Protein AF-A0A935WFR2-F1 (afdb_monomer)

Foldseek 3Di:
DPDDPVVVVVVVVVVCCVPVVVVVVVVVVVVVVVVVVVCLVLDPDDDQCVVVVVPFPAPQWDDDQLFTFGHDPQWGWDPPDVQTKIFGPDAPDSPHGQKIKTKHFADPVNVVVVVVQCVCVVVDPPQWDWDDQAPWIKTKGQDPFDDDPSDSHTFRMKIDTVVSRMIMGIRHPPVVVVVVVVSVSVRVNCSVVDDDDDD

pLDDT: mean 75.41, std 15.77, range [39.66, 95.0]

Sequence (199 aa):
MPPSPPDVRRMLRDVGLVLGVPLLALAGLVTWGWQRFEGYDAEPARQPLAEVAARRDQVRDAYWYQLRILAPEGWVLAPNTTPFLVIEERPVSSSSWAARMAFLPLDSAAIARFDAAGAGCGLAEGRCWTERVGSHTVLCRRNSGQPDPDLDWTPHLECQVRDLTARIAINAPQGPTLELLDIFRAAVARTDSAPPTAP

Solvent-accessible surface area (backbone atoms only — not comparable to full-atom values): 11545 Å² total; per-residue (Å²): 132,83,82,59,75,71,56,58,55,51,51,53,49,50,52,45,50,68,53,46,50,58,51,52,49,50,51,49,50,50,50,54,51,47,58,61,62,74,47,80,72,68,76,78,90,79,74,70,54,66,65,61,72,70,71,60,97,60,46,33,67,49,74,56,92,83,33,55,40,58,45,57,90,67,35,29,50,45,83,95,44,90,54,30,38,40,34,51,63,70,58,78,47,94,87,43,64,70,38,40,34,34,44,39,80,48,47,74,67,54,49,51,53,52,53,60,66,45,72,56,35,88,78,44,90,84,32,46,53,74,49,76,41,76,93,44,60,37,44,35,34,53,39,94,65,60,74,41,94,87,46,85,56,56,31,44,31,37,36,36,29,73,92,75,38,34,26,39,37,30,35,47,55,78,71,60,40,53,56,55,50,47,42,50,47,55,12,54,37,46,55,77,60,60,77,80,79,80,132

Secondary structure (DSSP, 8-state):
-PPPHHHHHHHHHHHHHHHHHHHHHHHHHHHHHHHHHS--------S-THHHHTS-S---EEEETTEEEE--TTEEEETT-SSEEEEESS-SSSS--SSEEEEEE--HHHHHHHHHHHTTGGGSTTSEEEEEETTEEEEEEE-SSPPPTT-SS--SEEEEETTTTEEEEEE--HHHHHHHHHHHHHHHHHHTT-PPPP-

Structure (mmCIF, N/CA/C/O backbone):
data_AF-A0A935WFR2-F1
#
_entry.id   AF-A0A935WFR2-F1
#
loop_
_atom_site.group_PDB
_atom_site.id
_atom_site.type_symbol
_atom_site.label_atom_id
_atom_site.label_alt_id
_atom_site.label_comp_id
_atom_site.label_asym_id
_atom_site.label_entity_id
_atom_site.label_seq_id
_atom_site.pdbx_PDB_ins_code
_atom_site.Cartn_x
_atom_site.Cartn_y
_atom_site.Cartn_z
_atom_site.occupancy
_atom_site.B_iso_or_equiv
_atom_site.auth_seq_id
_atom_site.auth_comp_id
_atom_site.auth_asym_id
_atom_site.auth_atom_id
_atom_site.pdbx_PDB_model_num
ATOM 1 N N . MET A 1 1 ? 70.486 28.620 -9.289 1.00 49.56 1 MET A N 1
ATOM 2 C CA . MET A 1 1 ? 70.435 27.997 -10.629 1.00 49.56 1 MET A CA 1
ATOM 3 C C . MET A 1 1 ? 68.981 27.668 -10.924 1.00 49.56 1 MET A C 1
ATOM 5 O O . MET A 1 1 ? 68.394 26.967 -10.108 1.00 49.56 1 MET A O 1
ATOM 9 N N . PRO A 1 2 ? 68.366 28.223 -11.981 1.00 53.97 2 PRO A N 1
ATOM 10 C CA . PRO A 1 2 ? 67.004 27.846 -12.351 1.00 53.97 2 PRO A CA 1
ATOM 11 C C . PRO A 1 2 ? 66.987 26.378 -12.822 1.00 53.97 2 PRO A C 1
ATOM 13 O O . PRO A 1 2 ? 67.938 25.965 -13.491 1.00 53.97 2 PRO A O 1
ATOM 16 N N . PRO A 1 3 ? 65.967 25.578 -12.457 1.00 53.62 3 PRO A N 1
ATOM 17 C CA . PRO A 1 3 ? 65.883 24.183 -12.876 1.00 53.62 3 PRO A CA 1
ATOM 18 C C . PRO A 1 3 ? 65.784 24.100 -14.402 1.00 53.62 3 PRO A C 1
ATOM 20 O O . PRO A 1 3 ? 65.108 24.904 -15.047 1.00 53.62 3 PRO A O 1
ATOM 23 N N . SER A 1 4 ? 66.501 23.144 -14.984 1.00 55.25 4 SER A N 1
ATOM 24 C CA . SER A 1 4 ? 66.565 22.947 -16.425 1.00 55.25 4 SER A CA 1
ATOM 25 C C . SER A 1 4 ? 65.198 22.482 -16.973 1.00 55.25 4 SER A C 1
ATOM 27 O O . SER A 1 4 ? 64.448 21.763 -16.308 1.00 55.25 4 SER A O 1
ATOM 29 N N . PRO A 1 5 ? 64.841 22.869 -18.213 1.00 57.97 5 PRO A N 1
ATOM 30 C CA . PRO A 1 5 ? 63.521 22.626 -18.805 1.00 57.97 5 PRO A CA 1
ATOM 31 C C . PRO A 1 5 ? 63.017 21.162 -18.848 1.00 57.97 5 PRO A C 1
ATOM 33 O O . PRO A 1 5 ? 61.794 20.983 -18.816 1.00 57.97 5 PRO A O 1
ATOM 36 N N . PRO A 1 6 ? 63.853 20.099 -18.912 1.00 57.47 6 PRO A N 1
ATOM 37 C CA . PRO A 1 6 ? 63.338 18.727 -18.876 1.00 57.47 6 PRO A CA 1
ATOM 38 C C . PRO A 1 6 ? 62.793 18.298 -17.503 1.00 57.47 6 PRO A C 1
ATOM 40 O O . PRO A 1 6 ? 61.911 17.436 -17.462 1.00 57.47 6 PRO A O 1
ATOM 43 N N . ASP A 1 7 ? 63.242 18.910 -16.402 1.00 61.81 7 ASP A N 1
ATOM 44 C CA . ASP A 1 7 ? 62.817 18.527 -15.047 1.00 61.81 7 ASP A CA 1
ATOM 45 C C . ASP A 1 7 ? 61.421 19.058 -14.706 1.00 61.81 7 ASP A C 1
ATOM 47 O O . ASP A 1 7 ? 60.611 18.350 -14.108 1.00 61.81 7 ASP A O 1
ATOM 51 N N . VAL A 1 8 ? 61.070 20.249 -15.197 1.00 62.50 8 VAL A N 1
ATOM 52 C CA . VAL A 1 8 ? 59.725 20.824 -15.018 1.00 62.50 8 VAL A CA 1
ATOM 53 C C . VAL A 1 8 ? 58.666 20.000 -15.758 1.00 62.50 8 VAL A C 1
ATOM 55 O O . VAL A 1 8 ? 57.570 19.785 -15.244 1.00 62.50 8 VAL A O 1
ATOM 58 N N . ARG A 1 9 ? 58.991 19.468 -16.946 1.00 64.81 9 ARG A N 1
ATOM 59 C CA . ARG A 1 9 ? 58.078 18.587 -17.699 1.00 64.81 9 ARG A CA 1
ATOM 60 C C . ARG A 1 9 ? 57.852 17.243 -17.012 1.00 64.81 9 ARG A C 1
ATOM 62 O O . ARG A 1 9 ? 56.734 16.738 -17.063 1.00 64.81 9 ARG A O 1
ATOM 69 N N . ARG A 1 10 ? 58.881 16.662 -16.388 1.00 68.62 10 ARG A N 1
ATOM 70 C CA . ARG A 1 10 ? 58.730 15.425 -15.602 1.00 68.62 10 ARG A CA 1
ATOM 71 C C . ARG A 1 10 ? 57.908 15.670 -14.345 1.00 68.62 10 ARG A C 1
ATOM 73 O O . ARG A 1 10 ? 56.955 14.943 -14.111 1.00 68.62 10 ARG A O 1
ATOM 80 N N . MET A 1 11 ? 58.179 16.759 -13.629 1.00 66.81 11 MET A N 1
ATOM 81 C CA . MET A 1 11 ? 57.426 17.124 -12.430 1.00 66.81 11 MET A CA 1
ATOM 82 C C . MET A 1 11 ? 55.946 17.410 -12.734 1.00 66.81 11 MET A C 1
ATOM 84 O O . MET A 1 11 ? 55.074 16.925 -12.023 1.00 66.81 11 MET A O 1
ATOM 88 N N . LEU A 1 12 ? 55.634 18.117 -13.827 1.00 67.38 12 LEU A N 1
ATOM 89 C CA . LEU A 1 12 ? 54.247 18.333 -14.267 1.00 67.38 12 LEU A CA 1
ATOM 90 C C . LEU A 1 12 ? 53.557 17.036 -14.708 1.00 67.38 12 LEU A C 1
ATOM 92 O O . LEU A 1 12 ? 52.363 16.868 -14.466 1.00 67.38 12 LEU A O 1
ATOM 96 N N . ARG A 1 13 ? 54.294 16.109 -15.331 1.00 71.00 13 ARG A N 1
ATOM 97 C CA . ARG A 1 13 ? 53.775 14.787 -15.703 1.00 71.00 13 ARG A CA 1
ATOM 98 C C . ARG A 1 13 ? 53.459 13.945 -14.468 1.00 71.00 13 ARG A C 1
ATOM 100 O O . ARG A 1 13 ? 52.399 13.328 -14.426 1.00 71.00 13 ARG A O 1
ATOM 107 N N . ASP A 1 14 ? 54.337 13.955 -13.472 1.00 71.38 14 ASP A N 1
ATOM 108 C CA . ASP A 1 14 ? 54.161 13.176 -12.247 1.00 71.38 14 ASP A CA 1
ATOM 109 C C . ASP A 1 14 ? 53.053 13.768 -11.367 1.00 71.38 14 ASP A C 1
ATOM 111 O O . ASP A 1 14 ? 52.208 13.029 -10.872 1.00 71.38 14 ASP A O 1
ATOM 115 N N . VAL A 1 15 ? 52.953 15.097 -11.264 1.00 69.31 15 VAL A N 1
ATOM 116 C CA . VAL A 1 15 ? 51.827 15.769 -10.589 1.00 69.31 15 VAL A CA 1
ATOM 117 C C . VAL A 1 15 ? 50.507 15.508 -11.323 1.00 69.31 15 VAL A C 1
ATOM 119 O O . VAL A 1 15 ? 49.494 15.213 -10.687 1.00 69.31 15 VAL A O 1
ATOM 122 N N . GLY A 1 16 ? 50.515 15.552 -12.659 1.00 66.69 16 GLY A N 1
ATOM 123 C CA . GLY A 1 16 ? 49.353 15.216 -13.481 1.00 66.69 16 GLY A CA 1
ATOM 124 C C . GLY A 1 16 ? 48.897 13.765 -13.305 1.00 66.69 16 GLY A C 1
ATOM 125 O O . GLY A 1 16 ? 47.697 13.507 -13.276 1.00 66.69 16 GLY A O 1
ATOM 126 N N . LEU A 1 17 ? 49.827 12.825 -13.121 1.00 70.69 17 LEU A N 1
ATOM 127 C CA . LEU A 1 17 ? 49.511 11.424 -12.831 1.00 70.69 17 LEU A CA 1
ATOM 128 C C . LEU A 1 17 ? 48.990 11.232 -11.402 1.00 70.69 17 LEU A C 1
ATOM 130 O O . LEU A 1 17 ? 47.983 10.555 -11.213 1.00 70.69 17 LEU A O 1
ATOM 134 N N . VAL A 1 18 ? 49.629 11.849 -10.406 1.00 74.69 18 VAL A N 1
ATOM 135 C CA . VAL A 1 18 ? 49.268 11.681 -8.989 1.00 74.69 18 VAL A CA 1
ATOM 136 C C . VAL A 1 18 ? 47.923 12.325 -8.656 1.00 74.69 18 VAL A C 1
ATOM 138 O O . VAL A 1 18 ? 47.199 11.785 -7.829 1.00 74.69 18 VAL A O 1
ATOM 141 N N . LEU A 1 19 ? 47.558 13.441 -9.295 1.00 72.75 19 LEU A N 1
ATOM 142 C CA . LEU A 1 19 ? 46.281 14.120 -9.039 1.00 72.75 19 LEU A CA 1
ATOM 143 C C . LEU A 1 19 ? 45.208 13.795 -10.084 1.00 72.75 19 LEU A C 1
ATOM 145 O O . LEU A 1 19 ? 44.039 13.637 -9.736 1.00 72.75 19 LEU A O 1
ATOM 149 N N . GLY A 1 20 ? 45.585 13.666 -11.357 1.00 71.38 20 GLY A N 1
ATOM 150 C CA . GLY A 1 20 ? 44.636 13.455 -12.452 1.00 71.38 20 GLY A CA 1
ATOM 151 C C . GLY A 1 20 ? 44.025 12.056 -12.465 1.00 71.38 20 GLY A C 1
ATOM 152 O O . GLY A 1 20 ? 42.824 11.920 -12.691 1.00 71.38 20 GLY A O 1
ATOM 153 N N . VAL A 1 21 ? 44.814 11.017 -12.169 1.00 75.69 21 VAL A N 1
ATOM 154 C CA . VAL A 1 21 ? 44.321 9.629 -12.133 1.00 75.69 21 VAL A CA 1
ATOM 155 C C . VAL A 1 21 ? 43.279 9.412 -11.025 1.00 75.69 21 VAL A C 1
ATOM 157 O O . VAL A 1 21 ? 42.208 8.892 -11.342 1.00 75.69 21 VAL A O 1
ATOM 160 N N . PRO A 1 22 ? 43.496 9.827 -9.759 1.00 75.06 22 PRO A N 1
ATOM 161 C CA . PRO A 1 22 ? 42.475 9.659 -8.727 1.00 75.06 22 PRO A CA 1
ATOM 162 C C . PRO A 1 22 ? 41.232 10.522 -8.959 1.00 75.06 22 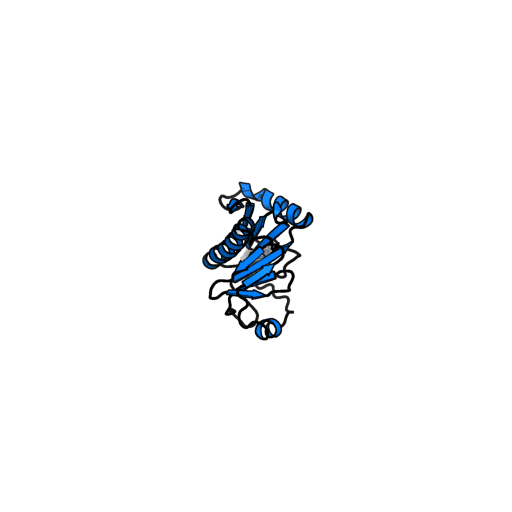PRO A C 1
ATOM 164 O O . PRO A 1 22 ? 40.134 10.061 -8.660 1.00 75.06 22 PRO A O 1
ATOM 167 N N . LEU A 1 23 ? 41.359 11.724 -9.538 1.00 78.50 23 LEU A N 1
ATOM 168 C CA . LEU A 1 23 ? 40.195 12.543 -9.902 1.00 78.50 23 LEU A CA 1
ATOM 169 C C . LEU A 1 23 ? 39.356 11.898 -11.012 1.00 78.50 23 LEU A C 1
ATOM 171 O O . LEU A 1 23 ? 38.132 11.899 -10.919 1.00 78.50 23 LEU A O 1
ATOM 175 N N . LEU A 1 24 ? 39.991 11.298 -12.023 1.00 77.56 24 LEU A N 1
ATOM 176 C CA . LEU A 1 24 ? 39.287 10.541 -13.063 1.00 77.56 24 LEU A CA 1
ATOM 177 C C . LEU A 1 24 ? 38.653 9.258 -12.514 1.00 77.56 24 LEU A C 1
ATOM 179 O O . LEU A 1 24 ? 37.546 8.914 -12.919 1.00 77.56 24 LEU A O 1
ATOM 183 N N . ALA A 1 25 ? 39.304 8.579 -11.567 1.00 78.44 25 ALA A N 1
ATOM 184 C CA . ALA A 1 25 ? 38.735 7.413 -10.895 1.00 78.44 25 ALA A CA 1
ATOM 185 C C . ALA A 1 25 ? 37.518 7.785 -10.030 1.00 78.44 25 ALA A C 1
ATOM 187 O O . ALA A 1 25 ? 36.509 7.087 -10.067 1.00 78.44 25 ALA A O 1
ATOM 188 N N . LEU A 1 26 ? 37.577 8.908 -9.305 1.00 81.50 26 LEU A N 1
ATOM 189 C CA . LEU A 1 26 ? 36.444 9.457 -8.554 1.00 81.50 26 LEU A CA 1
ATOM 190 C C . LEU A 1 26 ? 35.308 9.887 -9.479 1.00 81.50 26 LEU A C 1
ATOM 192 O O . LEU A 1 26 ? 34.166 9.527 -9.229 1.00 81.50 26 LEU A O 1
ATOM 196 N N . ALA A 1 27 ? 35.609 10.601 -10.566 1.00 79.12 27 ALA A N 1
ATOM 197 C CA . ALA A 1 27 ? 34.608 10.983 -11.556 1.00 79.12 27 ALA A CA 1
ATOM 198 C C . ALA A 1 27 ? 33.962 9.750 -12.203 1.00 79.12 27 ALA A C 1
ATOM 200 O O . ALA A 1 27 ? 32.747 9.725 -12.350 1.00 79.12 27 ALA A O 1
ATOM 201 N N . GLY A 1 28 ? 34.748 8.713 -12.512 1.00 78.06 28 GLY A N 1
ATOM 202 C CA . GLY A 1 28 ? 34.265 7.426 -13.015 1.00 78.06 28 GLY A CA 1
ATOM 203 C C . GLY A 1 28 ? 33.404 6.664 -12.006 1.00 78.06 28 GLY A C 1
ATOM 204 O O . GLY A 1 28 ? 32.388 6.097 -12.381 1.00 78.06 28 GLY A O 1
ATOM 205 N N . LEU A 1 29 ? 33.761 6.676 -10.718 1.00 77.81 29 LEU A N 1
ATOM 206 C CA . LEU A 1 29 ? 32.951 6.077 -9.650 1.00 77.81 29 LEU A CA 1
ATOM 207 C C . LEU A 1 29 ? 31.655 6.851 -9.409 1.00 77.81 29 LEU A C 1
ATOM 209 O O . LEU A 1 29 ? 30.620 6.236 -9.170 1.00 77.81 29 LEU A O 1
ATOM 213 N N . VAL A 1 30 ? 31.699 8.183 -9.489 1.00 76.38 30 VAL A N 1
ATOM 214 C CA . VAL A 1 30 ? 30.519 9.040 -9.364 1.00 76.38 30 VAL A CA 1
ATOM 215 C C . VAL A 1 30 ? 29.600 8.844 -10.560 1.00 76.38 30 VAL A C 1
ATOM 217 O O . VAL A 1 30 ? 28.420 8.624 -10.339 1.00 76.38 30 VAL A O 1
ATOM 220 N N . THR A 1 31 ? 30.094 8.840 -11.802 1.00 72.25 31 THR A N 1
ATOM 221 C CA . THR A 1 31 ? 29.254 8.584 -12.987 1.00 72.25 31 THR A CA 1
ATOM 222 C C . THR A 1 31 ? 28.743 7.149 -13.035 1.00 72.25 31 THR A C 1
ATOM 224 O O . THR A 1 31 ? 27.579 6.944 -13.356 1.00 72.25 31 THR A O 1
ATOM 227 N N . TRP A 1 32 ? 29.550 6.159 -12.647 1.00 67.00 32 TRP A N 1
ATOM 228 C CA . TRP A 1 32 ? 29.103 4.768 -12.529 1.00 67.00 32 TRP A CA 1
ATOM 229 C C . TRP A 1 32 ? 28.053 4.592 -11.428 1.00 67.00 32 TRP A C 1
ATOM 231 O O . TRP A 1 32 ? 27.059 3.897 -11.627 1.00 67.00 32 TRP A O 1
ATOM 241 N N . GLY A 1 33 ? 28.229 5.264 -10.287 1.00 62.06 33 GLY A N 1
ATOM 242 C CA . GLY A 1 33 ? 27.231 5.332 -9.223 1.00 62.06 33 GLY A CA 1
ATOM 243 C C . GLY A 1 33 ? 25.950 6.020 -9.691 1.00 62.06 33 GLY A C 1
ATOM 244 O O . GLY A 1 33 ? 24.868 5.484 -9.487 1.00 62.06 33 GLY A O 1
ATOM 245 N N . TRP A 1 34 ? 26.062 7.155 -10.386 1.00 55.75 34 TRP A N 1
ATOM 246 C CA . TRP A 1 34 ? 24.921 7.931 -10.879 1.00 55.75 34 TRP A CA 1
ATOM 247 C C . TRP A 1 34 ? 24.133 7.180 -11.957 1.00 55.75 34 TRP A C 1
ATOM 249 O O . TRP A 1 34 ? 22.913 7.121 -11.867 1.00 55.75 34 TRP A O 1
ATOM 259 N N . GLN A 1 35 ? 24.805 6.501 -12.894 1.00 57.66 35 GLN A N 1
ATOM 260 C CA . GLN A 1 35 ? 24.154 5.616 -13.871 1.00 57.66 35 GLN A CA 1
ATOM 261 C C . GLN A 1 35 ? 23.446 4.429 -13.204 1.00 57.66 35 GLN A C 1
ATOM 263 O O . GLN A 1 35 ? 22.440 3.942 -13.712 1.00 57.66 35 GLN A O 1
ATOM 268 N N . ARG A 1 36 ? 23.930 3.975 -12.041 1.00 54.22 36 ARG A N 1
ATOM 269 C CA . ARG A 1 36 ? 23.272 2.926 -11.250 1.00 54.22 36 ARG A CA 1
ATOM 270 C C . ARG A 1 36 ? 22.040 3.434 -10.489 1.00 54.22 36 ARG A C 1
ATOM 272 O O . A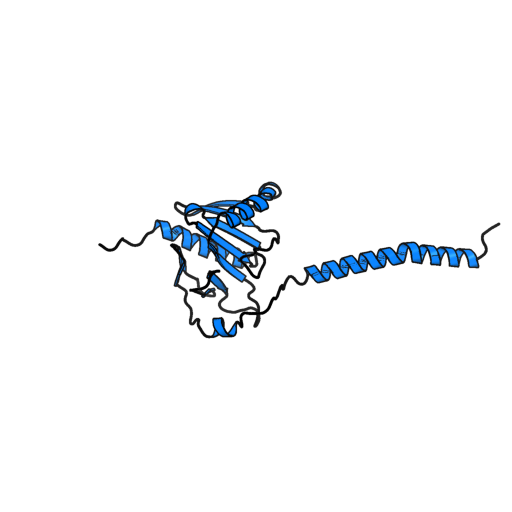RG A 1 36 ? 21.201 2.620 -10.124 1.00 54.22 36 ARG A O 1
ATOM 279 N N . PHE A 1 37 ? 21.919 4.748 -10.278 1.00 48.94 37 PHE A N 1
ATOM 280 C CA . PHE A 1 37 ? 20.750 5.394 -9.665 1.00 48.94 37 PHE A CA 1
ATOM 281 C C . PHE A 1 37 ? 19.770 5.992 -10.687 1.00 48.94 37 PHE A C 1
ATOM 283 O O . PHE A 1 37 ? 18.600 6.144 -10.359 1.00 48.94 37 PHE A O 1
ATOM 290 N N . GLU A 1 38 ? 20.190 6.282 -11.922 1.00 44.50 38 GLU A N 1
ATOM 291 C CA . GLU A 1 38 ? 19.268 6.610 -13.027 1.00 44.50 38 GLU A CA 1
ATOM 292 C C . GLU A 1 38 ? 18.515 5.374 -13.553 1.00 44.50 38 GLU A C 1
ATOM 294 O O . GLU A 1 38 ? 17.509 5.510 -14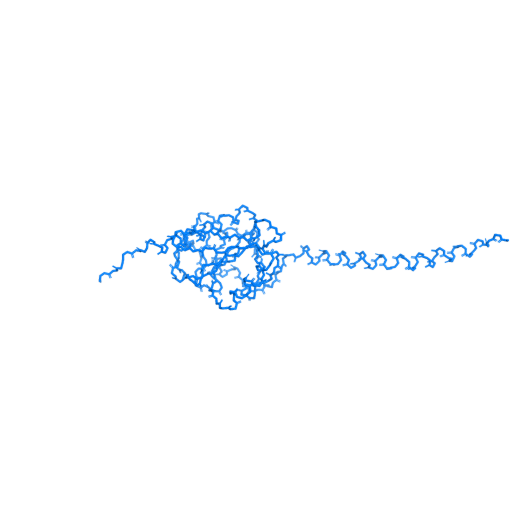.240 1.00 44.50 38 GLU A O 1
ATOM 299 N N . GLY A 1 39 ? 18.943 4.171 -13.160 1.00 42.41 39 GLY A N 1
ATOM 300 C CA . GLY A 1 39 ? 18.248 2.905 -13.388 1.00 42.41 39 GLY A CA 1
ATOM 301 C C . GLY A 1 39 ? 17.301 2.501 -12.255 1.00 42.41 39 GLY A C 1
ATOM 302 O O . GLY A 1 39 ? 17.321 1.343 -11.848 1.00 42.41 39 GLY A O 1
ATOM 303 N N . TYR A 1 40 ? 16.453 3.410 -11.755 1.00 44.12 40 TYR A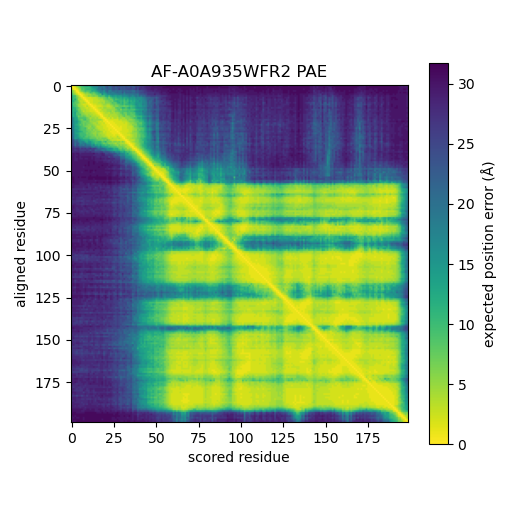 N 1
ATOM 304 C CA . TYR A 1 40 ? 15.289 3.038 -10.925 1.00 44.12 40 TYR A CA 1
ATOM 305 C C . TYR A 1 40 ? 14.193 2.290 -11.712 1.00 44.12 40 TYR A C 1
ATOM 307 O O . TYR A 1 40 ? 13.060 2.199 -11.253 1.00 44.12 40 TYR A O 1
ATOM 315 N N . ASP A 1 41 ? 14.538 1.672 -12.839 1.00 45.31 41 ASP A N 1
ATOM 316 C CA . ASP A 1 41 ? 13.831 0.505 -13.348 1.00 45.31 41 ASP A CA 1
ATOM 317 C C . ASP A 1 41 ? 14.563 -0.742 -12.844 1.00 45.31 41 ASP A C 1
ATOM 319 O O . ASP A 1 41 ? 15.336 -1.395 -13.549 1.00 45.31 41 ASP A O 1
ATOM 323 N N . ALA A 1 42 ? 14.333 -1.076 -11.574 1.00 43.12 42 ALA A N 1
ATOM 324 C CA . ALA A 1 42 ? 14.558 -2.436 -11.116 1.00 43.12 42 ALA A CA 1
ATOM 325 C C . ALA A 1 42 ? 13.507 -3.330 -11.794 1.00 43.12 42 ALA A C 1
ATOM 327 O O . ALA A 1 42 ? 12.445 -3.585 -11.238 1.00 43.12 42 ALA A O 1
ATOM 328 N N . GLU A 1 43 ? 13.790 -3.791 -13.011 1.00 53.91 43 GLU A N 1
ATOM 329 C CA . GLU A 1 43 ? 13.152 -4.987 -13.553 1.00 53.91 43 GLU A CA 1
ATOM 330 C C . GLU A 1 43 ? 13.907 -6.217 -13.035 1.00 53.91 43 GLU A C 1
ATOM 332 O O . GLU A 1 43 ? 15.034 -6.494 -13.455 1.00 53.91 43 GLU A O 1
ATOM 337 N N . PRO A 1 44 ? 13.260 -7.055 -12.216 1.00 39.66 44 PRO A N 1
ATOM 338 C CA . PRO A 1 44 ? 13.375 -8.483 -12.366 1.00 39.66 44 PRO A CA 1
ATOM 339 C C . PRO A 1 44 ? 12.107 -8.955 -13.076 1.00 39.66 44 PRO A C 1
ATOM 341 O O . PRO A 1 44 ? 11.046 -9.127 -12.479 1.00 39.66 44 PRO A O 1
ATOM 344 N N . ALA A 1 45 ? 12.215 -9.180 -14.383 1.00 50.28 45 ALA A N 1
ATOM 345 C CA . ALA A 1 45 ? 11.184 -9.881 -15.126 1.00 50.28 45 ALA A CA 1
ATOM 346 C C . ALA A 1 45 ? 10.868 -11.225 -14.443 1.00 50.28 45 ALA A C 1
ATOM 348 O O . ALA A 1 45 ? 11.729 -12.107 -14.389 1.00 50.28 45 ALA A O 1
ATOM 349 N N . ARG A 1 46 ? 9.625 -11.383 -13.964 1.00 46.31 46 ARG A N 1
ATOM 350 C CA . ARG A 1 46 ? 8.690 -12.458 -14.362 1.00 46.31 46 ARG A CA 1
ATOM 351 C C . ARG A 1 46 ? 7.372 -12.384 -13.580 1.00 46.31 46 ARG A C 1
ATOM 353 O O . ARG A 1 46 ? 7.120 -13.164 -12.669 1.00 46.31 46 ARG A O 1
ATOM 360 N N . GLN A 1 47 ? 6.457 -11.574 -14.092 1.00 46.53 47 GLN A N 1
ATOM 361 C CA . GLN A 1 47 ? 5.177 -12.124 -14.533 1.00 46.53 47 GLN A CA 1
ATOM 362 C C . GLN A 1 47 ? 4.965 -11.630 -15.962 1.00 46.53 47 GLN A C 1
ATOM 364 O O . GLN A 1 47 ? 5.108 -10.429 -16.199 1.00 46.53 47 GLN A O 1
ATOM 369 N N . PRO A 1 48 ? 4.687 -12.499 -16.949 1.00 46.78 48 PRO A N 1
ATOM 370 C CA . PRO A 1 48 ? 4.232 -12.001 -18.226 1.00 46.78 48 PRO A CA 1
ATOM 371 C C . PRO A 1 48 ? 2.883 -11.332 -17.967 1.00 46.78 48 PRO A C 1
ATOM 373 O O . PRO A 1 48 ? 1.854 -11.975 -17.808 1.00 46.78 48 PRO A O 1
ATOM 376 N N . LEU A 1 49 ? 2.920 -10.008 -17.956 1.00 47.62 49 LEU A N 1
ATOM 377 C CA . LEU A 1 49 ? 1.821 -9.059 -18.074 1.00 47.62 49 LEU A CA 1
ATOM 378 C C . LEU A 1 49 ? 0.734 -9.466 -19.084 1.00 47.62 49 LEU A C 1
ATOM 380 O O . LEU A 1 49 ? -0.396 -9.012 -18.963 1.00 47.62 49 LEU A O 1
ATOM 384 N N . ALA A 1 50 ? 1.033 -10.370 -20.020 1.00 48.41 50 ALA A N 1
ATOM 385 C CA . ALA A 1 50 ? 0.059 -11.053 -20.868 1.00 48.41 50 ALA A CA 1
ATOM 386 C C . ALA A 1 50 ? -1.036 -11.809 -20.077 1.00 48.41 50 ALA A C 1
ATOM 388 O O . ALA A 1 50 ? -2.157 -11.928 -20.556 1.00 48.41 50 ALA A O 1
ATOM 389 N N . GLU A 1 51 ? -0.753 -12.279 -18.859 1.00 48.06 51 GLU A N 1
ATOM 390 C CA . GLU A 1 51 ? -1.666 -13.066 -18.012 1.00 48.06 51 GLU A CA 1
ATOM 391 C C . GLU A 1 51 ? -2.605 -12.183 -17.155 1.00 48.06 51 GLU A C 1
ATOM 393 O O . GLU A 1 51 ? -3.734 -12.576 -16.861 1.00 48.06 51 GLU A O 1
ATOM 398 N N . VAL A 1 52 ? -2.186 -10.942 -16.854 1.00 50.09 52 VAL A N 1
ATOM 399 C CA . VAL A 1 52 ? -3.023 -9.853 -16.298 1.00 50.09 52 VAL A CA 1
ATOM 400 C C . VAL A 1 52 ? -3.800 -9.137 -17.412 1.00 50.09 52 VAL A C 1
ATOM 402 O O . VAL A 1 52 ? -4.955 -8.762 -17.216 1.00 50.09 52 VAL A O 1
ATOM 405 N N . ALA A 1 53 ? -3.197 -8.994 -18.595 1.00 47.09 53 ALA A N 1
ATOM 406 C CA . ALA A 1 53 ? -3.810 -8.401 -19.783 1.00 47.09 53 ALA A CA 1
ATOM 407 C C . ALA A 1 53 ? -4.888 -9.295 -20.428 1.00 47.09 53 ALA A C 1
ATOM 409 O O . ALA A 1 53 ? -5.753 -8.778 -21.125 1.00 47.09 53 ALA A O 1
ATOM 410 N N . ALA A 1 54 ? -4.881 -10.611 -20.176 1.00 47.78 54 ALA A N 1
ATOM 411 C CA . ALA A 1 54 ? -5.874 -11.552 -20.712 1.00 47.78 54 ALA A CA 1
ATOM 412 C C . ALA A 1 54 ? -7.087 -11.821 -19.792 1.00 47.78 54 ALA A C 1
ATOM 414 O O . ALA A 1 54 ? -8.007 -12.521 -20.208 1.00 47.78 54 ALA A O 1
ATOM 415 N N . ARG A 1 55 ? -7.108 -11.330 -18.540 1.00 53.25 55 ARG A N 1
ATOM 416 C CA . ARG A 1 55 ? -8.087 -11.769 -17.511 1.00 53.25 55 ARG A CA 1
ATOM 417 C C . ARG A 1 55 ? -8.970 -10.671 -16.904 1.00 53.25 55 ARG A C 1
ATOM 419 O O . ARG A 1 55 ? -9.644 -10.920 -15.907 1.00 53.25 55 ARG A O 1
ATOM 426 N N . ARG A 1 56 ? -8.965 -9.454 -17.445 1.00 47.78 56 ARG A N 1
ATOM 427 C CA . ARG A 1 56 ? -9.370 -8.259 -16.692 1.00 47.78 56 ARG A CA 1
ATOM 428 C C . ARG A 1 56 ? -10.254 -7.316 -17.505 1.00 47.78 56 ARG A C 1
ATOM 430 O O . ARG A 1 56 ? -9.895 -6.160 -17.689 1.00 47.78 56 ARG A O 1
ATOM 437 N N . ASP A 1 57 ? -11.444 -7.751 -17.906 1.00 49.03 57 ASP A N 1
ATOM 438 C CA . ASP A 1 57 ? -12.513 -6.828 -18.329 1.00 49.03 57 ASP A CA 1
ATOM 439 C C . ASP A 1 57 ? -13.128 -6.110 -17.106 1.00 49.03 57 ASP A C 1
ATOM 441 O O . ASP A 1 57 ? -14.316 -6.176 -16.810 1.00 49.03 57 ASP A O 1
ATOM 445 N N . GLN A 1 58 ? -12.242 -5.398 -16.402 1.00 60.72 58 GLN A N 1
ATOM 446 C CA . GLN A 1 58 ? -12.493 -4.276 -15.502 1.00 60.72 58 GLN A CA 1
ATOM 447 C C . GLN A 1 58 ? -13.243 -4.601 -14.211 1.00 60.72 58 GLN A C 1
ATOM 449 O O . GLN A 1 58 ? -14.258 -3.990 -13.877 1.00 60.72 58 GLN A O 1
ATOM 454 N N . VAL A 1 59 ? -12.670 -5.501 -13.404 1.00 71.31 59 VAL A N 1
ATOM 455 C CA . VAL A 1 59 ? -13.035 -5.580 -11.985 1.00 71.31 59 VAL A CA 1
ATOM 456 C C . VAL A 1 59 ? -12.664 -4.250 -11.331 1.00 71.31 59 VAL A C 1
ATOM 458 O O . VAL A 1 59 ? -11.494 -3.966 -11.064 1.00 71.31 59 VAL A O 1
ATOM 461 N N . ARG A 1 60 ? -13.685 -3.419 -11.131 1.00 78.56 60 ARG A N 1
ATOM 462 C CA . ARG A 1 60 ? -13.617 -2.125 -10.445 1.00 78.56 60 ARG A CA 1
ATOM 463 C C . ARG A 1 60 ? -14.202 -2.179 -9.041 1.00 78.56 60 ARG A C 1
ATOM 465 O O . ARG A 1 60 ? -14.156 -1.183 -8.338 1.00 78.56 60 ARG A O 1
ATOM 472 N N . ASP A 1 61 ? -14.721 -3.329 -8.630 1.00 86.50 61 ASP A N 1
ATOM 473 C CA . ASP A 1 61 ? -15.213 -3.594 -7.283 1.00 86.50 61 ASP A CA 1
ATOM 474 C C . ASP A 1 61 ? -14.706 -4.960 -6.842 1.00 86.50 61 ASP A C 1
ATOM 476 O O . ASP A 1 61 ? -14.935 -5.961 -7.523 1.00 86.50 61 ASP A O 1
ATOM 480 N N . ALA A 1 62 ? -13.984 -4.998 -5.731 1.00 85.88 62 ALA A N 1
ATOM 481 C CA . ALA A 1 62 ? -13.539 -6.242 -5.134 1.00 85.88 62 ALA A CA 1
ATOM 482 C C . ALA A 1 62 ? -13.421 -6.103 -3.621 1.00 85.88 62 ALA A C 1
ATOM 484 O O . ALA A 1 62 ? -13.161 -5.028 -3.080 1.00 85.88 62 ALA A O 1
ATOM 485 N N . TYR A 1 63 ? -13.553 -7.237 -2.947 1.00 85.25 63 TYR A N 1
ATOM 486 C CA . TYR A 1 63 ? -13.235 -7.351 -1.535 1.00 85.25 63 TYR A CA 1
ATOM 487 C C . TYR A 1 63 ? -11.832 -7.921 -1.368 1.00 85.25 63 TYR A C 1
ATOM 489 O O . TYR A 1 63 ? -11.466 -8.908 -2.008 1.00 85.25 63 TYR A O 1
ATOM 497 N N . TRP A 1 64 ? -11.064 -7.308 -0.476 1.00 85.62 64 TRP A N 1
ATOM 498 C CA . TRP A 1 64 ? -9.789 -7.822 -0.003 1.00 85.62 64 TRP A CA 1
ATOM 499 C C . TRP A 1 64 ? -9.786 -7.745 1.524 1.00 85.62 64 TRP A C 1
ATOM 501 O O . TRP A 1 64 ? -9.894 -6.662 2.101 1.00 85.62 64 TRP A O 1
ATOM 511 N N . TYR A 1 65 ? -9.734 -8.903 2.188 1.00 83.94 65 TYR A N 1
ATOM 512 C CA . TYR A 1 65 ? -10.051 -9.022 3.617 1.00 83.94 65 TYR A CA 1
ATOM 513 C C . TYR A 1 65 ? -11.414 -8.369 3.929 1.00 83.94 65 TYR A C 1
ATOM 515 O O . TYR A 1 65 ? -12.426 -8.766 3.356 1.00 83.94 65 TYR A O 1
ATOM 523 N N . GLN A 1 66 ? -11.455 -7.376 4.819 1.00 81.31 66 GLN A N 1
ATOM 524 C CA . GLN A 1 66 ? -12.673 -6.650 5.198 1.00 81.31 66 GLN A CA 1
ATOM 525 C C . GLN A 1 66 ? -12.889 -5.379 4.361 1.00 81.31 66 GLN A C 1
ATOM 527 O O . GLN A 1 66 ? -13.924 -4.727 4.477 1.00 81.31 66 GLN A O 1
ATOM 532 N N . LEU A 1 67 ? -11.927 -5.017 3.508 1.00 86.81 67 LEU A N 1
ATOM 533 C CA . LEU A 1 67 ? -11.956 -3.786 2.731 1.00 86.81 67 LEU A CA 1
ATOM 534 C C . LEU A 1 67 ? -12.676 -4.020 1.402 1.00 86.81 67 LEU A C 1
ATOM 536 O O . LEU A 1 67 ? -12.253 -4.844 0.589 1.00 86.81 67 LEU A O 1
ATOM 540 N N . ARG A 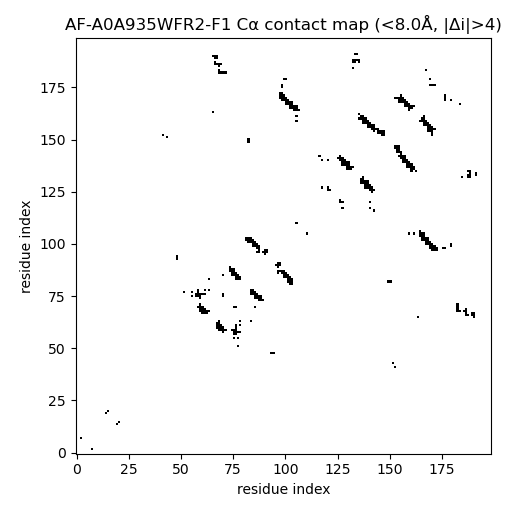1 68 ? -13.739 -3.250 1.156 1.00 90.06 68 ARG A N 1
ATOM 541 C CA . ARG A 1 68 ? -14.342 -3.129 -0.176 1.00 90.06 68 ARG A CA 1
ATOM 542 C C . ARG A 1 68 ? -13.610 -2.045 -0.954 1.00 90.06 68 ARG A C 1
ATOM 544 O O . ARG A 1 68 ? -13.732 -0.861 -0.635 1.00 90.06 68 ARG A O 1
ATOM 551 N N . ILE A 1 69 ? -12.878 -2.446 -1.979 1.00 89.50 69 ILE A N 1
ATOM 552 C CA . ILE A 1 69 ? -12.067 -1.560 -2.806 1.00 89.50 69 ILE A CA 1
ATOM 553 C C . ILE A 1 69 ? -12.832 -1.283 -4.096 1.00 89.50 69 ILE A C 1
ATOM 555 O O . ILE A 1 69 ? -13.153 -2.211 -4.838 1.00 89.50 69 ILE A O 1
ATOM 559 N N . LEU A 1 70 ? -13.092 -0.000 -4.367 1.00 88.00 70 LEU A N 1
ATOM 560 C CA . LEU A 1 70 ? -13.607 0.446 -5.658 1.00 88.00 70 LEU A CA 1
ATOM 561 C C . LEU A 1 70 ? -12.520 1.185 -6.433 1.00 88.00 70 LEU A C 1
ATOM 563 O O . LEU A 1 70 ? -12.029 2.208 -5.957 1.00 88.00 70 LEU A O 1
ATOM 567 N N . ALA A 1 71 ? -12.179 0.696 -7.621 1.00 85.69 71 ALA A N 1
ATOM 568 C CA . ALA A 1 71 ? -11.324 1.421 -8.550 1.00 85.69 71 ALA A CA 1
ATOM 569 C C . ALA A 1 71 ? -12.159 2.441 -9.351 1.00 85.69 71 ALA A C 1
ATOM 571 O O . ALA A 1 71 ? -13.185 2.060 -9.926 1.00 85.69 71 ALA A O 1
ATOM 572 N N . PRO A 1 72 ? -11.742 3.718 -9.404 1.00 83.12 72 PRO A N 1
ATOM 573 C CA . PRO A 1 72 ? -12.347 4.708 -10.283 1.00 83.12 72 PRO A CA 1
ATOM 574 C C . PRO A 1 72 ? -11.990 4.434 -11.752 1.00 83.12 72 PRO A C 1
ATOM 576 O O . PRO A 1 72 ? -11.247 3.504 -12.077 1.00 83.12 72 PRO A O 1
ATOM 579 N N . GLU A 1 73 ? -12.549 5.231 -12.664 1.00 82.56 73 GLU A N 1
ATOM 580 C CA . GLU A 1 73 ? -12.212 5.126 -14.085 1.00 82.56 73 GLU A CA 1
ATOM 581 C C . GLU A 1 73 ? -10.713 5.341 -14.319 1.00 82.56 73 GLU A C 1
ATOM 583 O O . GLU A 1 73 ? -10.092 6.173 -13.665 1.00 82.56 73 GLU A O 1
ATOM 588 N N . GLY A 1 74 ? -10.123 4.585 -15.247 1.00 79.19 74 GLY A N 1
ATOM 589 C CA . GLY A 1 74 ? -8.681 4.635 -15.497 1.00 79.19 74 GLY A CA 1
ATOM 590 C C . GLY A 1 74 ? -7.847 3.772 -14.548 1.00 79.19 74 GLY A C 1
ATOM 591 O O . GLY A 1 74 ? -6.641 3.652 -14.764 1.00 79.19 74 GLY A O 1
ATOM 592 N N . TRP A 1 75 ? -8.472 3.105 -13.573 1.00 84.19 75 TRP A N 1
ATOM 593 C CA . TRP A 1 75 ? -7.835 2.139 -12.682 1.00 84.19 75 TRP A CA 1
ATOM 594 C C . TRP A 1 75 ? -8.528 0.788 -12.740 1.00 84.19 75 TRP A C 1
ATOM 596 O O . TRP A 1 75 ? -9.723 0.659 -13.014 1.00 84.19 75 TRP A O 1
ATOM 606 N N . VAL A 1 76 ? -7.763 -0.248 -12.430 1.00 84.06 76 VAL A N 1
ATOM 607 C CA . VAL A 1 76 ? -8.243 -1.625 -12.439 1.00 84.06 76 VAL A CA 1
ATOM 608 C C . VAL A 1 76 ? -7.706 -2.379 -11.229 1.00 84.06 76 VAL A C 1
ATOM 610 O O . VAL A 1 76 ? -6.600 -2.121 -10.746 1.00 84.06 76 VAL A O 1
ATOM 613 N N . LEU A 1 77 ? -8.473 -3.363 -10.753 1.00 83.56 77 LEU A N 1
ATOM 614 C CA . LEU A 1 77 ? -8.109 -4.225 -9.624 1.00 83.56 77 LEU A CA 1
ATOM 615 C C . LEU A 1 77 ? -7.603 -5.574 -10.127 1.00 83.56 77 LEU A C 1
ATOM 617 O O . LEU A 1 77 ? -8.133 -6.105 -11.102 1.00 83.56 77 LEU A O 1
ATOM 621 N N . ALA A 1 78 ? -6.540 -6.095 -9.521 1.00 80.44 78 ALA A N 1
ATOM 622 C CA . ALA A 1 78 ? -6.043 -7.445 -9.769 1.00 80.44 78 ALA A CA 1
ATOM 623 C C . ALA A 1 78 ? -6.462 -8.321 -8.577 1.00 80.44 78 ALA A C 1
ATOM 625 O O . ALA A 1 78 ? -5.684 -8.490 -7.637 1.00 80.44 78 ALA A O 1
ATOM 626 N N . PRO A 1 79 ? -7.723 -8.798 -8.546 1.00 66.75 79 PRO A N 1
ATOM 627 C CA . PRO A 1 79 ? -8.205 -9.608 -7.440 1.00 66.75 79 PRO A CA 1
ATOM 628 C C . PRO A 1 79 ? -7.507 -10.968 -7.405 1.00 66.75 79 PRO A C 1
ATOM 630 O O . PRO A 1 79 ? -7.120 -11.505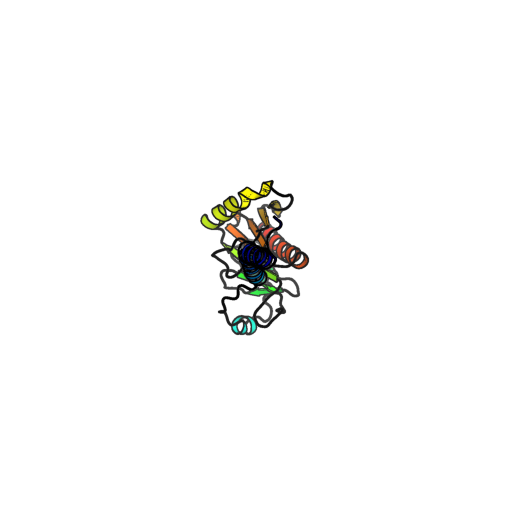 -8.441 1.00 66.75 79 PRO A O 1
ATOM 633 N N . ASN A 1 80 ? -7.424 -11.552 -6.207 1.00 63.03 80 ASN A N 1
ATOM 634 C CA . ASN A 1 80 ? -6.864 -12.885 -5.935 1.00 63.03 80 ASN A CA 1
ATOM 635 C C . ASN A 1 80 ? -5.333 -13.002 -5.977 1.00 63.03 80 ASN A C 1
ATOM 637 O O . ASN A 1 80 ? -4.808 -14.107 -6.113 1.00 63.03 80 ASN A O 1
ATOM 641 N N . THR A 1 81 ? -4.613 -11.898 -5.809 1.00 68.44 81 THR A N 1
ATOM 642 C CA . THR A 1 81 ? -3.169 -11.915 -5.554 1.00 68.44 81 THR A CA 1
ATOM 643 C C . THR A 1 81 ? -2.862 -11.345 -4.172 1.00 68.44 81 THR A C 1
ATOM 645 O O . THR A 1 81 ? -3.578 -10.477 -3.673 1.00 68.44 81 THR A O 1
ATOM 648 N N . THR A 1 82 ? -1.780 -11.829 -3.560 1.00 75.75 82 THR A N 1
ATOM 649 C CA . THR A 1 82 ? -1.083 -11.134 -2.472 1.00 75.75 82 THR A CA 1
ATOM 650 C C . THR A 1 82 ? 0.323 -10.835 -2.993 1.00 75.75 82 THR A C 1
ATOM 652 O O . THR A 1 82 ? 1.049 -11.791 -3.268 1.00 75.75 82 THR A O 1
ATOM 655 N N . PRO A 1 83 ? 0.700 -9.560 -3.189 1.00 83.81 83 PRO A N 1
ATOM 656 C CA . PRO A 1 83 ? -0.092 -8.347 -2.938 1.00 83.81 83 PRO A CA 1
ATOM 657 C C . PRO A 1 83 ? -1.344 -8.227 -3.821 1.00 83.81 83 PRO A C 1
ATOM 659 O O . PRO A 1 83 ? -1.328 -8.638 -4.981 1.00 83.81 83 PRO A O 1
ATOM 662 N N . PHE A 1 84 ? -2.416 -7.629 -3.293 1.00 85.69 84 PHE A N 1
ATOM 663 C CA . PHE A 1 84 ? -3.590 -7.256 -4.093 1.00 85.69 84 PHE A CA 1
ATOM 664 C C . PHE A 1 84 ? -3.313 -5.902 -4.746 1.00 85.69 84 PHE A C 1
ATOM 666 O O . PHE A 1 84 ? -3.014 -4.933 -4.049 1.00 85.69 84 PHE A O 1
ATOM 673 N N . LEU A 1 85 ? -3.380 -5.823 -6.077 1.00 87.06 85 LEU A N 1
ATOM 674 C CA . LEU A 1 85 ? -2.872 -4.661 -6.813 1.00 87.06 85 LEU A CA 1
ATOM 675 C C . LEU A 1 85 ? -3.984 -3.772 -7.377 1.00 87.06 85 LEU A C 1
ATOM 677 O O . LEU A 1 85 ? -4.946 -4.248 -7.985 1.00 87.06 85 LEU A O 1
ATOM 681 N N . VAL A 1 86 ? -3.775 -2.463 -7.254 1.00 86.25 86 VAL A N 1
ATOM 682 C CA . VAL A 1 86 ? -4.485 -1.409 -7.983 1.00 86.25 86 VAL A CA 1
ATOM 683 C C . VAL A 1 86 ? -3.482 -0.742 -8.909 1.00 86.25 86 VAL A C 1
ATOM 685 O O . VAL A 1 86 ? -2.454 -0.238 -8.460 1.00 86.25 86 VAL A O 1
ATOM 688 N N . ILE A 1 87 ? -3.753 -0.777 -10.206 1.00 84.31 87 ILE A N 1
ATOM 689 C CA . ILE A 1 87 ? -2.847 -0.254 -11.235 1.00 84.31 87 ILE A CA 1
ATOM 690 C C . ILE A 1 87 ? -3.640 0.488 -12.299 1.00 84.31 87 ILE A C 1
ATOM 692 O O . ILE A 1 87 ? -4.842 0.252 -12.454 1.00 84.31 87 ILE A O 1
ATOM 696 N N . GLU A 1 88 ? -2.961 1.383 -13.008 1.00 76.50 88 GLU A N 1
ATOM 697 C CA . GLU A 1 88 ? -3.533 2.112 -14.138 1.00 76.50 88 GLU A CA 1
ATOM 698 C C . GLU A 1 88 ? -4.060 1.128 -15.197 1.00 76.50 88 GLU A C 1
ATOM 700 O O . GLU A 1 88 ? -3.444 0.098 -15.491 1.00 76.50 88 GLU A O 1
ATOM 705 N N . GLU A 1 89 ? -5.217 1.449 -15.774 1.00 72.62 89 GLU A N 1
ATOM 706 C CA . GLU A 1 89 ? -5.884 0.656 -16.814 1.00 72.62 89 GLU A CA 1
ATOM 707 C C . GLU A 1 89 ? -5.037 0.566 -18.087 1.00 72.62 89 GLU A C 1
ATOM 709 O O . GLU A 1 89 ? -5.039 -0.459 -18.769 1.00 72.62 89 GLU A O 1
ATOM 714 N N . ARG A 1 90 ? -4.270 1.620 -18.386 1.00 67.62 90 ARG A N 1
ATOM 715 C CA . ARG A 1 90 ? -3.341 1.657 -19.516 1.00 67.62 90 ARG A CA 1
ATOM 716 C C . ARG A 1 90 ? -1.906 1.716 -18.998 1.00 67.62 90 ARG A C 1
ATOM 718 O O . ARG A 1 90 ? -1.558 2.701 -18.351 1.00 67.62 90 ARG A O 1
ATOM 725 N N . PRO A 1 91 ? -1.071 0.704 -19.278 1.00 63.59 91 PRO A N 1
ATOM 726 C CA . PRO A 1 91 ? 0.319 0.733 -18.858 1.00 63.59 91 PRO A CA 1
ATOM 727 C C . PRO A 1 91 ? 1.115 1.742 -19.702 1.00 63.59 91 PRO A C 1
ATOM 729 O O . PRO A 1 91 ? 0.764 2.027 -20.850 1.00 63.59 91 PRO A O 1
ATOM 732 N N . VAL A 1 92 ? 2.200 2.275 -19.137 1.00 63.06 92 VAL A N 1
ATOM 733 C CA . VAL A 1 92 ? 3.078 3.243 -19.822 1.00 63.06 92 VAL A CA 1
ATOM 734 C C . VAL A 1 92 ? 4.007 2.543 -20.816 1.00 63.06 92 VAL A C 1
ATOM 736 O O . VAL A 1 92 ? 4.414 3.137 -21.813 1.00 63.06 92 VAL A O 1
ATOM 739 N N . SER A 1 93 ? 4.288 1.257 -20.599 1.00 59.28 93 SER A N 1
ATOM 740 C CA . SER A 1 93 ? 4.978 0.386 -21.554 1.00 59.28 93 SER A CA 1
ATOM 741 C C . SER A 1 93 ? 4.472 -1.060 -21.460 1.00 59.28 93 SER A C 1
ATOM 743 O O . SER A 1 93 ? 3.617 -1.378 -20.639 1.00 59.28 93 SER A O 1
ATOM 745 N N . SER A 1 94 ? 5.012 -1.973 -22.273 1.00 54.19 94 SER A N 1
ATOM 746 C CA . SER A 1 94 ? 4.660 -3.398 -22.202 1.00 54.19 94 SER A CA 1
ATOM 747 C C . SER A 1 94 ? 5.069 -4.088 -20.895 1.00 54.19 94 SER A C 1
ATOM 749 O O . SER A 1 94 ? 4.599 -5.198 -20.651 1.00 54.19 94 SER A O 1
ATOM 751 N N . SER A 1 95 ? 5.933 -3.470 -20.079 1.00 52.69 95 SER A N 1
ATOM 752 C CA . SER A 1 95 ? 6.420 -4.032 -18.811 1.00 52.69 95 SER A CA 1
ATOM 753 C C . SER A 1 95 ? 6.340 -3.088 -17.602 1.00 52.69 95 SER A C 1
ATOM 755 O O . SER A 1 95 ? 6.664 -3.504 -16.491 1.00 52.69 95 SER A O 1
ATOM 757 N N . SER A 1 96 ? 5.860 -1.845 -17.765 1.00 59.97 96 SER A N 1
ATOM 758 C CA . SER A 1 96 ? 5.846 -0.855 -16.679 1.00 59.97 96 SER A CA 1
ATOM 759 C C . SER A 1 96 ? 4.534 -0.075 -16.532 1.00 59.97 96 SER A C 1
ATOM 761 O O . SER A 1 96 ? 3.912 0.380 -17.496 1.00 59.97 96 SER A O 1
ATOM 763 N N . TRP A 1 97 ? 4.148 0.118 -15.268 1.00 65.12 97 TRP A N 1
ATOM 764 C CA . TRP A 1 97 ? 3.101 1.045 -14.835 1.00 65.12 97 TRP A CA 1
ATOM 765 C C . TRP A 1 97 ? 3.750 2.230 -14.132 1.00 65.12 97 TRP A C 1
ATOM 767 O O . TRP A 1 97 ? 4.582 2.013 -13.241 1.00 65.12 97 TRP A O 1
ATOM 777 N N . ALA A 1 98 ? 3.363 3.451 -14.511 1.00 68.62 98 ALA A N 1
ATOM 778 C CA . ALA A 1 98 ? 3.869 4.664 -13.871 1.00 68.62 98 ALA A CA 1
ATOM 779 C C . ALA A 1 98 ? 3.289 4.847 -12.471 1.00 68.62 98 ALA A C 1
ATOM 781 O O . ALA A 1 98 ? 3.981 5.368 -11.599 1.00 68.62 98 ALA A O 1
ATOM 782 N N . ALA A 1 99 ? 2.056 4.388 -12.241 1.00 81.44 99 ALA A N 1
ATOM 783 C CA . ALA A 1 99 ? 1.446 4.399 -10.924 1.00 81.44 99 ALA A CA 1
ATOM 784 C C . ALA A 1 99 ? 0.857 3.034 -10.544 1.00 81.44 99 ALA A C 1
ATOM 786 O O . ALA A 1 99 ? 0.159 2.376 -11.320 1.00 81.44 99 ALA A O 1
ATOM 787 N N . ARG A 1 100 ? 1.150 2.602 -9.315 1.00 85.88 100 ARG A N 1
ATOM 788 C CA . ARG A 1 100 ? 0.649 1.355 -8.736 1.00 85.88 100 ARG A CA 1
ATOM 789 C C . ARG A 1 100 ? 0.497 1.458 -7.224 1.00 85.88 100 ARG A C 1
ATOM 791 O O . ARG A 1 100 ? 1.260 2.154 -6.552 1.00 85.88 100 ARG A O 1
ATOM 798 N N . MET A 1 101 ? -0.463 0.711 -6.695 1.00 90.88 101 MET A N 1
ATOM 799 C CA . MET A 1 101 ? -0.678 0.516 -5.268 1.00 90.88 101 MET A CA 1
ATOM 800 C C . MET A 1 101 ? -0.852 -0.971 -4.964 1.00 90.88 101 MET A C 1
ATOM 802 O O . MET A 1 101 ? -1.549 -1.684 -5.684 1.00 90.88 101 MET A O 1
ATOM 806 N N . ALA A 1 102 ? -0.246 -1.427 -3.874 1.00 90.94 102 ALA A N 1
ATOM 807 C CA . ALA A 1 102 ? -0.428 -2.763 -3.329 1.00 90.94 102 ALA A CA 1
ATOM 808 C C . ALA A 1 102 ? -1.128 -2.693 -1.975 1.00 90.94 102 ALA A C 1
ATOM 810 O O . ALA A 1 102 ? -0.698 -1.946 -1.101 1.00 90.94 102 ALA A O 1
ATOM 811 N N . PHE A 1 103 ? -2.157 -3.515 -1.797 1.00 92.00 103 PHE A N 1
ATOM 812 C CA . PHE A 1 103 ? -2.717 -3.879 -0.503 1.00 92.00 103 PHE A CA 1
ATOM 813 C C . PHE A 1 103 ? -2.015 -5.138 0.008 1.00 92.00 103 PHE A C 1
ATOM 815 O O . PHE A 1 103 ? -1.910 -6.149 -0.698 1.00 92.00 103 PHE A O 1
ATOM 822 N N . LEU A 1 104 ? -1.520 -5.055 1.237 1.00 92.06 104 LEU A N 1
ATOM 823 C CA . LEU A 1 104 ? -0.690 -6.063 1.885 1.00 92.06 104 LEU A CA 1
ATOM 824 C C . LEU A 1 104 ? -1.202 -6.302 3.310 1.00 92.06 104 LEU A C 1
ATOM 826 O O . LEU A 1 104 ? -1.648 -5.355 3.969 1.00 92.06 104 LEU A O 1
ATOM 830 N N . PRO A 1 105 ? -1.130 -7.541 3.821 1.00 91.81 105 PRO A N 1
ATOM 831 C CA . PRO A 1 105 ? -1.408 -7.787 5.227 1.00 91.81 105 PRO A CA 1
ATOM 832 C C . PRO A 1 105 ? -0.400 -7.030 6.099 1.00 91.81 105 PRO A C 1
ATOM 834 O O . PRO A 1 105 ? 0.763 -6.836 5.728 1.00 91.81 105 PRO A O 1
ATOM 837 N N . LEU A 1 106 ? -0.852 -6.599 7.272 1.00 92.38 106 LEU A N 1
ATOM 838 C CA . LEU A 1 106 ? 0.005 -5.993 8.279 1.00 92.38 106 LEU A CA 1
ATOM 839 C C . LEU A 1 106 ? 0.341 -7.024 9.356 1.00 92.38 106 LEU A C 1
ATOM 841 O O . LEU A 1 106 ? -0.468 -7.298 10.242 1.00 92.38 106 LEU A O 1
ATOM 845 N N . ASP A 1 107 ? 1.550 -7.570 9.285 1.00 91.44 107 ASP A N 1
ATOM 846 C CA . ASP A 1 107 ? 2.108 -8.443 10.313 1.00 91.44 107 ASP A CA 1
ATOM 847 C C . ASP A 1 107 ? 3.048 -7.683 11.269 1.00 91.44 107 ASP A C 1
ATOM 849 O O . ASP A 1 107 ? 3.355 -6.499 11.096 1.00 91.44 107 ASP A O 1
ATOM 853 N N . SER A 1 108 ? 3.510 -8.366 12.319 1.00 91.94 108 SER A N 1
ATOM 854 C CA . SER A 1 108 ? 4.404 -7.772 13.319 1.00 91.94 108 SER A CA 1
ATOM 855 C C . SER A 1 108 ? 5.746 -7.323 12.730 1.00 91.94 108 SER A C 1
ATOM 857 O O . SER A 1 108 ? 6.307 -6.324 13.185 1.00 91.94 108 SER A O 1
ATOM 859 N N . ALA A 1 109 ? 6.248 -8.013 11.702 1.00 90.81 109 ALA A N 1
ATOM 860 C CA . ALA A 1 109 ? 7.491 -7.658 11.028 1.00 90.81 109 ALA A CA 1
ATOM 861 C C . ALA A 1 109 ? 7.330 -6.379 10.193 1.00 90.81 109 ALA A C 1
ATOM 863 O O . ALA A 1 109 ? 8.196 -5.506 10.224 1.00 90.81 109 ALA A O 1
ATOM 864 N N . ALA A 1 110 ? 6.216 -6.233 9.479 1.00 89.75 110 ALA A N 1
ATOM 865 C CA . ALA A 1 110 ? 5.850 -5.041 8.732 1.00 89.75 110 ALA A CA 1
ATOM 866 C C . ALA A 1 110 ? 5.651 -3.843 9.666 1.00 89.75 110 ALA A C 1
ATOM 868 O O . ALA A 1 110 ? 6.178 -2.774 9.370 1.00 89.75 110 ALA A O 1
ATOM 869 N N . ILE A 1 111 ? 5.003 -4.024 10.825 1.00 91.12 111 ILE A N 1
ATOM 870 C CA . ILE A 1 111 ? 4.891 -2.968 11.848 1.00 91.12 111 ILE A CA 1
ATOM 871 C C . ILE A 1 111 ? 6.280 -2.532 12.322 1.00 91.12 111 ILE A C 1
ATOM 873 O O . ILE A 1 111 ? 6.577 -1.340 12.333 1.00 91.12 111 ILE A O 1
ATOM 877 N N . ALA A 1 112 ? 7.157 -3.478 12.668 1.00 90.06 112 ALA A N 1
ATOM 878 C CA . ALA A 1 112 ? 8.505 -3.158 13.133 1.00 90.06 112 ALA A CA 1
ATOM 879 C C . ALA A 1 112 ? 9.326 -2.417 12.064 1.00 90.06 112 ALA A C 1
ATOM 881 O O . ALA A 1 112 ? 10.006 -1.442 12.377 1.00 90.06 112 ALA A O 1
ATOM 882 N N . ARG A 1 113 ? 9.227 -2.824 10.791 1.00 87.00 113 ARG A N 1
ATOM 883 C CA . ARG A 1 113 ? 9.845 -2.115 9.654 1.00 87.00 113 ARG A CA 1
ATOM 884 C C . ARG A 1 113 ? 9.246 -0.722 9.457 1.00 87.00 113 ARG A C 1
ATOM 886 O O . ARG A 1 113 ? 9.974 0.236 9.166 1.00 87.00 113 ARG A O 1
ATOM 893 N N . PHE A 1 114 ? 7.929 -0.594 9.613 1.00 88.38 114 PHE A N 1
ATOM 894 C CA . PHE A 1 114 ? 7.242 0.685 9.512 1.00 88.38 114 PHE A CA 1
ATOM 895 C C . PHE A 1 114 ? 7.734 1.658 10.593 1.00 88.38 114 PHE A C 1
ATOM 897 O O . PHE A 1 114 ? 8.121 2.792 10.305 1.00 88.38 114 PHE A O 1
ATOM 904 N N . ASP A 1 115 ? 7.796 1.191 11.833 1.00 86.31 115 ASP A N 1
ATOM 905 C CA . ASP A 1 115 ? 8.193 2.007 12.975 1.00 86.31 115 ASP A CA 1
ATOM 906 C C . ASP A 1 115 ? 9.699 2.325 12.935 1.00 86.31 115 ASP A C 1
ATOM 908 O O . ASP A 1 115 ? 10.096 3.468 13.168 1.00 86.31 115 ASP A O 1
ATOM 912 N N . ALA A 1 116 ? 10.542 1.366 12.533 1.00 84.31 116 ALA A N 1
ATOM 913 C CA . ALA A 1 116 ? 11.987 1.561 12.398 1.00 84.31 116 ALA A CA 1
ATOM 914 C C . ALA A 1 116 ? 12.338 2.621 11.344 1.00 84.31 116 ALA A C 1
ATOM 916 O O . ALA A 1 116 ? 13.109 3.538 11.627 1.00 84.31 116 ALA A O 1
ATOM 917 N N . ALA A 1 117 ? 11.751 2.554 10.144 1.00 78.19 117 ALA A N 1
ATOM 918 C CA . ALA A 1 117 ? 11.978 3.604 9.145 1.00 78.19 117 ALA A CA 1
ATOM 919 C C . ALA A 1 117 ? 11.220 4.908 9.468 1.00 78.19 117 ALA A C 1
ATOM 921 O O . ALA A 1 117 ? 11.604 5.981 9.001 1.00 78.19 117 ALA A O 1
ATOM 922 N N . GLY A 1 118 ? 10.209 4.843 10.342 1.00 74.38 118 GLY A N 1
ATOM 923 C CA . GLY A 1 118 ? 9.561 6.005 10.943 1.00 74.38 118 GLY A CA 1
ATOM 924 C C . GLY A 1 118 ? 10.437 6.774 11.945 1.00 74.38 118 GLY A C 1
ATOM 925 O O . GLY A 1 118 ? 10.136 7.920 12.269 1.00 74.38 118 GLY A O 1
ATOM 926 N N . ALA A 1 119 ? 11.580 6.238 12.385 1.00 71.19 119 ALA A N 1
ATOM 927 C CA . ALA A 1 119 ? 12.507 6.980 13.249 1.00 71.19 119 ALA A CA 1
ATOM 928 C C . ALA A 1 119 ? 12.995 8.305 12.614 1.00 71.19 119 ALA A C 1
ATOM 930 O O . ALA A 1 119 ? 13.356 9.243 13.322 1.00 71.19 119 ALA A O 1
ATOM 931 N N . GLY A 1 120 ? 12.952 8.418 11.279 1.00 68.06 120 GLY A N 1
ATOM 932 C CA . GLY A 1 120 ? 13.272 9.641 10.535 1.00 68.06 120 GLY A CA 1
ATOM 933 C C . GLY A 1 120 ? 12.107 10.622 10.334 1.00 68.06 120 GLY A C 1
ATOM 934 O O . GLY A 1 120 ? 12.295 11.636 9.661 1.00 68.06 120 GLY A O 1
ATOM 935 N N . CYS A 1 121 ? 10.912 10.353 10.872 1.00 72.56 121 CYS A N 1
ATOM 936 C CA . CYS A 1 121 ? 9.719 11.185 10.665 1.00 72.56 121 CYS A CA 1
ATOM 937 C C . CYS A 1 121 ? 9.883 12.624 11.181 1.00 72.56 121 CYS A C 1
ATOM 939 O O . CYS A 1 121 ? 9.329 13.545 10.592 1.00 72.56 121 CYS A O 1
ATOM 941 N N . GLY A 1 122 ? 10.659 12.830 12.252 1.00 63.41 122 GLY A N 1
ATOM 942 C CA . GLY A 1 122 ? 10.896 14.157 12.835 1.00 63.41 122 GLY A CA 1
ATOM 943 C C . GLY A 1 122 ? 11.905 15.024 12.073 1.00 63.41 122 GLY A C 1
ATOM 944 O O . GLY A 1 122 ? 12.107 16.176 12.440 1.00 63.41 122 GLY A O 1
ATOM 945 N N . LEU A 1 123 ? 12.559 14.485 11.038 1.00 67.31 123 LEU A N 1
ATOM 946 C CA . LEU A 1 123 ? 13.651 15.167 10.332 1.00 67.31 123 LEU A CA 1
ATOM 947 C C . LEU A 1 123 ? 13.175 16.069 9.182 1.00 67.31 123 LEU A C 1
ATOM 949 O O . LEU A 1 123 ? 13.957 16.877 8.690 1.00 67.31 123 LEU A O 1
ATOM 953 N N . ALA A 1 124 ? 11.926 15.931 8.729 1.00 65.25 124 ALA A N 1
ATOM 954 C CA . ALA A 1 124 ? 11.333 16.803 7.716 1.00 65.25 124 ALA A CA 1
ATOM 955 C C . ALA A 1 124 ? 9.801 16.775 7.799 1.00 65.25 124 ALA A C 1
ATOM 957 O O . ALA A 1 124 ? 9.199 15.704 7.918 1.00 65.25 124 ALA A O 1
ATOM 958 N N . GLU A 1 125 ? 9.172 17.945 7.683 1.00 62.72 125 GLU A N 1
ATOM 959 C CA . GLU A 1 125 ? 7.713 18.071 7.659 1.00 62.72 125 GLU A CA 1
ATOM 960 C C . GLU A 1 125 ? 7.096 17.257 6.509 1.00 62.72 125 GLU A C 1
ATOM 962 O O . GLU A 1 125 ? 7.637 17.174 5.406 1.00 62.72 125 GLU A O 1
ATOM 967 N N . GLY A 1 126 ? 5.958 16.609 6.775 1.00 71.31 126 GLY A N 1
ATOM 968 C CA . GLY A 1 126 ? 5.220 15.841 5.766 1.00 71.31 126 GLY A CA 1
ATOM 969 C C . GLY A 1 126 ? 5.839 14.493 5.372 1.00 71.31 126 GLY A C 1
ATOM 970 O O . GLY A 1 126 ? 5.330 13.849 4.447 1.00 71.31 126 GLY A O 1
ATOM 971 N N . ARG A 1 127 ? 6.905 14.037 6.055 1.00 83.62 127 ARG A N 1
ATOM 972 C CA . ARG A 1 127 ? 7.426 12.666 5.906 1.00 83.62 127 ARG A CA 1
ATOM 973 C C . ARG A 1 127 ? 6.511 11.628 6.515 1.00 83.62 127 ARG A C 1
ATOM 975 O O . ARG A 1 127 ? 6.375 10.566 5.929 1.00 83.62 127 ARG A O 1
ATOM 982 N N . CYS A 1 128 ? 5.905 11.917 7.656 1.00 88.81 128 CYS A N 1
ATOM 983 C CA . CYS A 1 128 ? 4.948 11.026 8.288 1.00 88.81 128 CYS A CA 1
ATOM 984 C C . CYS A 1 128 ? 3.797 11.840 8.836 1.00 88.81 128 CYS A C 1
ATOM 986 O O . CYS A 1 128 ? 3.991 12.953 9.322 1.00 88.81 128 CYS A O 1
ATOM 988 N N . TRP A 1 129 ? 2.604 11.283 8.747 1.00 91.44 129 TRP A N 1
ATOM 989 C CA . TRP A 1 129 ? 1.413 11.910 9.279 1.00 91.44 129 TRP A CA 1
ATOM 990 C C . TRP A 1 129 ? 0.4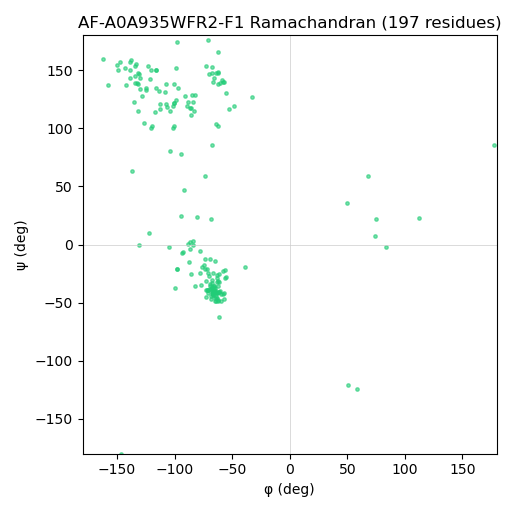51 10.840 9.759 1.00 91.44 129 TRP A C 1
ATOM 992 O O . TRP A 1 129 ? 0.509 9.674 9.366 1.00 91.44 129 TRP A O 1
ATOM 1002 N N . THR A 1 130 ? -0.416 11.258 10.664 1.00 92.25 130 THR A N 1
ATOM 1003 C CA . THR A 1 130 ? -1.529 10.453 11.138 1.00 92.25 130 THR A CA 1
ATOM 1004 C C . THR A 1 130 ? -2.801 11.153 10.726 1.00 92.25 130 THR A C 1
ATOM 1006 O O . THR A 1 130 ? -2.923 12.365 10.900 1.00 92.25 130 THR A O 1
ATOM 1009 N N . GLU A 1 131 ? -3.744 10.395 10.194 1.00 93.50 131 GLU A N 1
ATOM 1010 C CA . GLU A 1 131 ? -5.065 10.904 9.869 1.00 93.50 131 GLU A CA 1
ATOM 1011 C C . GLU A 1 131 ? -6.150 9.960 10.373 1.00 93.50 131 GLU A C 1
ATOM 1013 O O . GLU A 1 131 ? -5.933 8.764 10.585 1.00 93.50 131 GLU A O 1
ATOM 1018 N N . ARG A 1 132 ? -7.331 10.530 10.601 1.00 94.75 132 ARG A N 1
ATOM 1019 C CA . ARG A 1 132 ? -8.514 9.782 11.004 1.00 94.75 132 ARG A CA 1
ATOM 1020 C C . ARG A 1 132 ? -9.388 9.571 9.778 1.00 94.75 132 ARG A C 1
ATOM 1022 O O . ARG A 1 132 ? -9.807 10.544 9.156 1.00 94.75 132 ARG A O 1
ATOM 1029 N N . VAL A 1 133 ? -9.665 8.314 9.452 1.00 93.38 133 VAL A N 1
ATOM 1030 C CA . VAL A 1 133 ? -10.553 7.934 8.350 1.00 93.38 133 VAL A CA 1
ATOM 1031 C C . VAL A 1 133 ? -11.698 7.142 8.956 1.00 93.38 133 VAL A C 1
ATOM 1033 O O . VAL A 1 133 ? -11.521 5.993 9.353 1.00 93.38 133 VAL A O 1
ATOM 1036 N N . GLY A 1 134 ? -12.846 7.805 9.102 1.00 90.44 134 GLY A N 1
ATOM 1037 C CA . GLY A 1 134 ? -13.974 7.254 9.844 1.00 90.44 134 GLY A CA 1
ATOM 1038 C C . GLY A 1 134 ? -13.596 6.924 11.296 1.00 90.44 134 GLY A C 1
ATOM 1039 O O . GLY A 1 134 ? -13.113 7.800 12.023 1.00 90.44 134 GLY A O 1
ATOM 1040 N N . SER A 1 135 ? -13.797 5.680 11.735 1.00 92.00 135 SER A N 1
ATOM 1041 C CA . SER A 1 135 ? -13.423 5.211 13.074 1.00 92.00 135 SER A CA 1
ATOM 1042 C C . SER A 1 135 ? -11.977 4.706 13.181 1.00 92.00 135 SER A C 1
ATOM 1044 O O . SER A 1 135 ? -11.497 4.454 14.294 1.00 92.00 135 SER A O 1
ATOM 1046 N N . HIS A 1 136 ? -11.244 4.666 12.069 1.00 93.69 136 HIS A N 1
ATOM 1047 C CA . HIS A 1 136 ? -9.901 4.101 11.974 1.00 93.69 136 HIS A CA 1
ATOM 1048 C C . HIS A 1 136 ? -8.807 5.175 12.031 1.00 93.69 136 HIS A C 1
ATOM 1050 O O . HIS A 1 136 ? -9.001 6.336 11.651 1.00 93.69 136 HIS A O 1
ATOM 1056 N N . THR A 1 137 ? -7.632 4.790 12.527 1.00 95.00 137 THR A N 1
ATOM 1057 C CA . THR A 1 137 ? -6.439 5.647 12.534 1.00 95.00 137 THR A CA 1
ATOM 1058 C C . THR A 1 137 ? -5.468 5.149 11.477 1.00 95.00 137 THR A C 1
ATOM 1060 O O . THR A 1 137 ? -4.965 4.029 11.566 1.00 95.00 137 THR A O 1
ATOM 1063 N N . VAL A 1 138 ? -5.186 6.000 10.495 1.00 95.00 138 VAL A N 1
ATOM 1064 C CA . VAL A 1 138 ? -4.249 5.716 9.412 1.00 95.00 138 VAL A CA 1
ATOM 1065 C C . VAL A 1 138 ? -2.913 6.368 9.731 1.00 95.00 138 VAL A C 1
ATOM 1067 O O . VAL A 1 138 ? -2.831 7.580 9.941 1.00 95.00 138 VAL A O 1
ATOM 1070 N N . LEU A 1 139 ? -1.858 5.560 9.750 1.00 93.62 139 LEU A N 1
ATOM 1071 C CA . LEU A 1 139 ? -0.482 6.022 9.903 1.00 93.62 139 LEU A CA 1
ATOM 1072 C C . LEU A 1 139 ? 0.197 5.954 8.544 1.00 93.62 139 LEU A C 1
ATOM 1074 O O . LEU A 1 139 ? 0.380 4.862 8.013 1.00 93.62 139 LEU A O 1
ATOM 1078 N N . CYS A 1 140 ? 0.581 7.100 8.000 1.00 92.88 140 CYS A N 1
ATOM 1079 C CA . CYS A 1 140 ? 1.212 7.195 6.694 1.00 92.88 140 CYS A CA 1
ATOM 1080 C C . CYS A 1 140 ? 2.634 7.733 6.795 1.00 92.88 140 CYS A C 1
ATOM 1082 O O . CYS A 1 140 ? 2.962 8.544 7.666 1.00 92.88 140 CYS A O 1
ATOM 1084 N N . ARG A 1 141 ? 3.472 7.307 5.852 1.00 89.94 141 ARG A N 1
ATOM 1085 C CA . ARG A 1 141 ? 4.821 7.823 5.659 1.00 89.94 141 ARG A CA 1
ATOM 1086 C C . ARG A 1 141 ? 5.187 7.902 4.184 1.00 89.94 141 ARG A C 1
ATOM 1088 O O . ARG A 1 141 ? 4.751 7.084 3.380 1.00 89.94 141 ARG A O 1
ATOM 1095 N N . ARG A 1 142 ? 6.071 8.835 3.846 1.00 87.00 142 ARG A N 1
ATOM 1096 C CA . ARG A 1 142 ? 6.828 8.836 2.596 1.00 87.00 142 ARG A CA 1
ATOM 1097 C C . ARG A 1 142 ? 8.079 7.995 2.801 1.00 87.00 142 ARG A C 1
ATOM 1099 O O . ARG A 1 142 ? 8.922 8.323 3.636 1.00 87.00 142 ARG A O 1
ATOM 1106 N N . ASN A 1 143 ? 8.189 6.913 2.050 1.00 74.12 143 ASN A N 1
ATOM 1107 C CA . ASN A 1 143 ? 9.353 6.049 2.064 1.00 74.12 143 ASN A CA 1
ATOM 1108 C C . ASN A 1 143 ? 10.399 6.622 1.089 1.00 74.12 143 ASN A C 1
ATOM 1110 O O . ASN A 1 143 ? 10.155 6.771 -0.106 1.00 74.12 143 ASN A O 1
ATOM 1114 N N . SER A 1 144 ? 11.567 7.009 1.605 1.00 60.38 144 SER A N 1
ATOM 1115 C CA . SER A 1 144 ? 12.617 7.689 0.835 1.00 60.38 144 SER A CA 1
ATOM 1116 C C . SER A 1 144 ? 13.479 6.740 -0.013 1.00 60.38 144 SER A C 1
ATOM 1118 O O . SER A 1 144 ? 14.625 7.079 -0.299 1.00 60.38 144 SER A O 1
ATOM 1120 N N . GLY A 1 145 ? 12.965 5.557 -0.371 1.00 61.88 145 GLY A N 1
ATOM 1121 C CA . GLY A 1 145 ? 13.658 4.585 -1.222 1.00 61.88 145 GLY A CA 1
ATOM 1122 C C . GLY A 1 145 ? 14.089 3.282 -0.537 1.00 61.88 145 GLY A C 1
ATOM 1123 O O . GLY A 1 145 ? 15.029 2.648 -1.008 1.00 61.88 145 GLY A O 1
ATOM 1124 N N . GLN A 1 146 ? 13.459 2.872 0.571 1.00 71.31 146 GLN A N 1
ATOM 1125 C CA . GLN A 1 146 ? 13.744 1.563 1.171 1.00 71.31 146 GLN A CA 1
ATOM 1126 C C . GLN A 1 146 ? 12.917 0.453 0.510 1.00 71.31 146 GLN A C 1
ATOM 1128 O O . GLN A 1 146 ? 11.692 0.595 0.438 1.00 71.31 146 GLN A O 1
ATOM 1133 N N . PRO A 1 147 ? 13.552 -0.650 0.072 1.00 78.44 147 PRO A N 1
ATOM 1134 C CA . PRO A 1 147 ? 12.848 -1.770 -0.536 1.00 78.44 147 PRO A CA 1
ATOM 1135 C C . PRO A 1 147 ? 11.936 -2.457 0.482 1.00 78.44 147 PRO A C 1
ATOM 1137 O O . PRO A 1 147 ? 12.283 -2.601 1.658 1.00 78.44 147 PRO A O 1
ATOM 1140 N N . ASP A 1 148 ? 10.782 -2.911 0.010 1.00 82.88 148 ASP A N 1
ATOM 1141 C CA . ASP A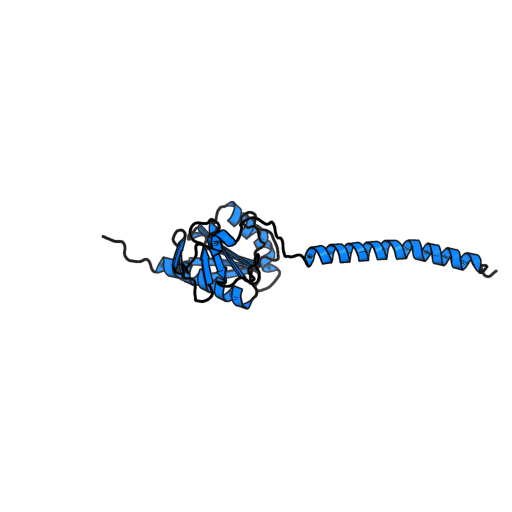 1 148 ? 9.877 -3.753 0.779 1.00 82.88 148 ASP A CA 1
ATOM 1142 C C . ASP A 1 148 ? 10.056 -5.212 0.322 1.00 82.88 148 ASP A C 1
ATOM 1144 O O . ASP A 1 148 ? 9.828 -5.481 -0.852 1.00 82.88 148 ASP A O 1
ATOM 1148 N N . PRO A 1 149 ? 10.463 -6.162 1.185 1.00 84.12 149 PRO A N 1
ATOM 1149 C CA . PRO A 1 149 ? 10.591 -7.578 0.828 1.00 84.12 149 PRO A CA 1
ATOM 1150 C C . PRO A 1 149 ? 9.315 -8.222 0.275 1.00 84.12 149 PRO A C 1
ATOM 1152 O O . PRO A 1 149 ? 9.416 -9.239 -0.406 1.00 84.12 149 PRO A O 1
ATOM 1155 N N . ASP A 1 150 ? 8.137 -7.658 0.559 1.00 84.31 150 ASP A N 1
ATOM 1156 C CA . ASP A 1 150 ? 6.862 -8.188 0.065 1.00 84.31 150 ASP A CA 1
ATOM 1157 C C . ASP A 1 150 ? 6.525 -7.692 -1.355 1.00 84.31 150 ASP A C 1
ATOM 1159 O O . ASP A 1 150 ? 5.479 -8.043 -1.905 1.00 84.31 150 ASP A O 1
ATOM 1163 N N . LEU A 1 151 ? 7.391 -6.856 -1.940 1.00 83.75 151 LEU A N 1
ATOM 1164 C CA . LEU A 1 151 ? 7.204 -6.210 -3.233 1.00 83.75 151 LEU A CA 1
ATOM 1165 C C . LEU A 1 151 ? 8.450 -6.356 -4.110 1.00 83.75 151 LEU A C 1
ATOM 1167 O O . LEU A 1 151 ? 9.589 -6.331 -3.655 1.00 83.75 151 LEU A O 1
ATOM 1171 N N . ASP A 1 152 ? 8.226 -6.443 -5.413 1.00 81.75 152 ASP A N 1
ATOM 1172 C CA . ASP A 1 152 ? 9.258 -6.403 -6.449 1.00 81.75 152 ASP A CA 1
ATOM 1173 C C . ASP A 1 152 ? 9.652 -4.966 -6.844 1.00 81.75 152 ASP A C 1
ATOM 1175 O O . ASP A 1 152 ? 10.485 -4.764 -7.724 1.00 81.75 152 ASP A O 1
ATOM 1179 N N . TRP A 1 153 ? 9.079 -3.958 -6.179 1.00 81.56 153 TRP A N 1
ATOM 1180 C CA . TRP A 1 153 ? 9.349 -2.536 -6.383 1.00 81.56 153 TRP A CA 1
ATOM 1181 C C . TRP A 1 153 ? 9.448 -1.784 -5.054 1.00 81.56 153 TRP A C 1
ATOM 1183 O O . TRP A 1 153 ? 8.926 -2.199 -4.021 1.00 81.56 153 TRP A O 1
ATOM 1193 N N . THR A 1 154 ? 10.106 -0.627 -5.095 1.00 84.56 154 THR A N 1
ATOM 1194 C CA . THR A 1 154 ? 10.315 0.225 -3.921 1.00 84.56 154 THR A CA 1
ATOM 1195 C C . THR A 1 154 ? 9.160 1.218 -3.761 1.00 84.56 154 THR A C 1
ATOM 1197 O O . THR A 1 154 ? 8.948 2.033 -4.662 1.00 84.56 154 THR A O 1
ATOM 1200 N N . PRO A 1 155 ? 8.402 1.197 -2.650 1.00 86.56 155 PRO A N 1
ATOM 1201 C CA . PRO A 1 155 ? 7.358 2.186 -2.416 1.00 86.56 155 PRO A CA 1
ATOM 1202 C C . PRO A 1 155 ? 7.926 3.573 -2.121 1.00 86.56 155 PRO A C 1
ATOM 1204 O O . PRO A 1 155 ? 8.953 3.725 -1.460 1.00 86.56 155 PRO A O 1
ATOM 1207 N N . HIS A 1 156 ? 7.195 4.599 -2.554 1.00 86.12 156 HIS A N 1
ATOM 1208 C CA . HIS A 1 156 ? 7.442 5.998 -2.195 1.00 86.12 156 HIS A CA 1
ATOM 1209 C C . HIS A 1 156 ? 6.544 6.477 -1.058 1.00 86.12 156 HIS A C 1
ATOM 1211 O O . HIS A 1 156 ? 6.864 7.446 -0.368 1.00 86.12 156 HIS A O 1
ATOM 1217 N N . LEU A 1 157 ? 5.419 5.800 -0.845 1.00 89.88 157 LEU A N 1
ATOM 1218 C CA . LEU A 1 157 ? 4.485 6.081 0.231 1.00 89.88 157 LEU A CA 1
ATOM 1219 C C . LEU A 1 157 ? 3.941 4.764 0.769 1.00 89.88 157 LEU A C 1
ATOM 1221 O O . LEU A 1 157 ? 3.619 3.856 0.009 1.00 89.88 157 LEU A O 1
ATOM 1225 N N . GLU A 1 158 ? 3.848 4.669 2.085 1.00 92.69 158 GLU A N 1
ATOM 1226 C CA . GLU A 1 158 ? 3.237 3.537 2.768 1.00 92.69 158 GLU A CA 1
ATOM 1227 C C . GLU A 1 158 ? 2.274 4.048 3.828 1.00 92.69 158 GLU A C 1
ATOM 1229 O O . GLU A 1 158 ? 2.586 5.001 4.545 1.00 92.69 158 GLU A O 1
ATOM 1234 N N . CYS A 1 159 ? 1.124 3.398 3.954 1.00 93.56 159 CYS A N 1
ATOM 1235 C CA . CYS A 1 159 ? 0.176 3.665 5.028 1.00 93.56 159 CYS A CA 1
ATOM 1236 C C . CYS A 1 159 ? -0.259 2.359 5.682 1.00 93.56 159 CYS A C 1
ATOM 1238 O O . CYS A 1 159 ? -0.379 1.338 5.012 1.00 93.56 159 CYS A O 1
ATOM 1240 N N . GLN A 1 160 ? -0.527 2.388 6.983 1.00 94.56 160 GLN A N 1
ATOM 1241 C CA . GLN A 1 160 ? -1.034 1.244 7.735 1.00 94.56 160 GLN A CA 1
ATOM 1242 C C . GLN A 1 160 ? -2.255 1.627 8.571 1.00 94.56 160 GLN A C 1
ATOM 1244 O O . GLN A 1 160 ? -2.318 2.720 9.138 1.00 94.56 160 GLN A O 1
ATOM 1249 N N . VAL A 1 161 ? -3.201 0.695 8.668 1.00 94.44 161 VAL A N 1
ATOM 1250 C CA . VAL A 1 161 ? -4.368 0.742 9.553 1.00 94.44 161 VAL A CA 1
ATOM 1251 C C . VAL A 1 161 ? -4.270 -0.481 10.458 1.00 94.44 161 VAL A C 1
ATOM 1253 O O . VAL A 1 161 ? -4.529 -1.610 10.036 1.00 94.44 161 VAL A O 1
ATOM 1256 N N . ARG A 1 162 ? -3.797 -0.272 11.690 1.00 93.44 162 ARG A N 1
ATOM 1257 C CA . ARG A 1 162 ? -3.377 -1.374 12.572 1.00 93.44 162 ARG A CA 1
ATOM 1258 C C . ARG A 1 162 ? -4.540 -2.256 13.017 1.00 93.44 162 ARG A C 1
ATOM 1260 O O . ARG A 1 162 ? -4.397 -3.471 13.062 1.00 93.44 162 ARG A O 1
ATOM 1267 N N . ASP A 1 163 ? -5.677 -1.650 13.314 1.00 92.06 163 ASP A N 1
ATOM 1268 C CA . ASP A 1 163 ? -6.903 -2.321 13.744 1.00 92.06 163 ASP A CA 1
ATOM 1269 C C . ASP A 1 163 ? -7.579 -3.118 12.620 1.00 92.06 163 ASP A C 1
ATOM 1271 O O . ASP A 1 163 ? -8.195 -4.143 12.895 1.00 92.06 163 ASP A O 1
ATOM 1275 N N . LEU A 1 164 ? -7.386 -2.721 11.359 1.00 91.69 164 LEU A N 1
ATOM 1276 C CA . LEU A 1 164 ? -7.804 -3.508 10.192 1.00 91.69 164 LEU A CA 1
ATOM 1277 C C . LEU A 1 164 ? -6.740 -4.511 9.725 1.00 91.69 164 LEU A C 1
ATOM 1279 O O . LEU A 1 164 ? -6.959 -5.224 8.746 1.00 91.69 164 LEU A O 1
ATOM 1283 N N . THR A 1 165 ? -5.583 -4.585 10.393 1.00 93.12 165 THR A N 1
ATOM 1284 C CA . THR A 1 165 ? -4.439 -5.432 9.996 1.00 93.12 165 THR A CA 1
ATOM 1285 C C . THR A 1 165 ? -4.049 -5.263 8.522 1.00 93.12 165 THR A C 1
ATOM 1287 O O . THR A 1 165 ? -3.636 -6.210 7.852 1.00 93.12 165 THR A O 1
ATOM 1290 N N . ALA A 1 166 ? -4.176 -4.039 8.009 1.00 92.75 166 ALA A N 1
ATOM 1291 C CA . ALA A 1 166 ? -3.982 -3.720 6.603 1.00 92.75 166 ALA A CA 1
ATOM 1292 C C . ALA A 1 166 ? -2.887 -2.670 6.429 1.00 92.75 166 ALA A C 1
ATOM 1294 O O . ALA A 1 166 ? -2.784 -1.714 7.205 1.00 92.75 166 ALA A O 1
ATOM 1295 N N . ARG A 1 167 ? -2.096 -2.816 5.367 1.00 93.56 167 ARG A N 1
ATOM 1296 C CA . ARG A 1 167 ? -1.187 -1.775 4.896 1.00 93.56 167 ARG A CA 1
ATOM 1297 C C . ARG A 1 167 ? -1.279 -1.619 3.390 1.00 93.56 167 ARG A C 1
ATOM 1299 O O . ARG A 1 167 ? -1.617 -2.559 2.673 1.00 93.56 167 ARG A O 1
ATOM 1306 N N . ILE A 1 168 ? -0.953 -0.424 2.929 1.00 93.75 168 ILE A N 1
ATOM 1307 C CA . ILE A 1 168 ? -0.771 -0.125 1.521 1.00 93.75 168 ILE A CA 1
ATOM 1308 C C . ILE A 1 168 ? 0.638 0.375 1.257 1.00 93.75 168 ILE A C 1
ATOM 1310 O O . ILE A 1 168 ? 1.260 1.030 2.095 1.00 93.75 168 ILE A O 1
ATOM 1314 N N . ALA A 1 169 ? 1.097 0.090 0.054 1.00 92.50 169 ALA A N 1
ATOM 1315 C CA . ALA A 1 169 ? 2.314 0.616 -0.525 1.00 92.50 169 ALA A CA 1
ATOM 1316 C C . ALA A 1 169 ? 1.948 1.277 -1.855 1.00 92.50 169 ALA A C 1
ATOM 1318 O O . ALA A 1 169 ? 1.184 0.705 -2.631 1.00 92.50 169 ALA A O 1
ATOM 1319 N N . ILE A 1 170 ? 2.467 2.472 -2.118 1.00 90.75 170 ILE A N 1
ATOM 1320 C CA . ILE A 1 170 ? 2.222 3.239 -3.341 1.00 90.75 170 ILE A CA 1
ATOM 1321 C C . ILE A 1 170 ? 3.562 3.576 -3.987 1.00 90.75 170 ILE A C 1
ATOM 1323 O O . ILE A 1 170 ? 4.482 4.081 -3.334 1.00 90.75 170 ILE A O 1
ATOM 1327 N N . ASN A 1 171 ? 3.643 3.340 -5.292 1.00 88.06 171 ASN A N 1
ATOM 1328 C CA . ASN A 1 171 ? 4.696 3.854 -6.151 1.00 88.06 171 ASN A CA 1
ATOM 1329 C C . ASN A 1 171 ? 4.043 4.578 -7.333 1.00 88.06 171 ASN A C 1
ATOM 1331 O O . ASN A 1 171 ? 3.453 3.939 -8.204 1.00 88.06 171 ASN A O 1
ATOM 1335 N N . ALA A 1 172 ? 4.078 5.912 -7.292 1.00 83.12 172 ALA A N 1
ATOM 1336 C CA . ALA A 1 172 ? 3.445 6.784 -8.270 1.00 83.12 172 ALA A CA 1
ATOM 1337 C C . ALA A 1 172 ? 4.013 8.222 -8.209 1.00 83.12 172 ALA A C 1
ATOM 1339 O O . ALA A 1 172 ? 4.527 8.638 -7.165 1.00 83.12 172 ALA A O 1
ATOM 1340 N N . PRO A 1 173 ? 3.863 9.035 -9.275 1.00 78.38 173 PRO A N 1
ATOM 1341 C CA . PRO A 1 173 ? 4.065 10.484 -9.220 1.00 78.38 173 PRO A CA 1
ATOM 1342 C C . PRO A 1 173 ? 3.080 11.168 -8.253 1.00 78.38 173 PRO A C 1
ATOM 1344 O O . PRO A 1 173 ? 2.069 10.583 -7.865 1.00 78.38 173 PRO A O 1
ATOM 1347 N N . GLN A 1 174 ? 3.329 12.431 -7.879 1.00 73.31 174 GLN A N 1
ATOM 1348 C CA . GLN A 1 174 ? 2.542 13.116 -6.835 1.00 73.31 174 GLN A CA 1
ATOM 1349 C C . GLN A 1 174 ? 1.030 13.176 -7.113 1.00 73.31 174 GLN A C 1
ATOM 1351 O O . GLN A 1 174 ? 0.253 12.954 -6.191 1.00 73.31 174 GLN A O 1
ATOM 1356 N N . GLY A 1 175 ? 0.610 13.446 -8.355 1.00 76.56 175 GLY A N 1
ATOM 1357 C CA . GLY A 1 175 ? -0.814 13.497 -8.722 1.00 76.56 175 GLY A CA 1
ATOM 1358 C C . GLY A 1 175 ? -1.522 12.151 -8.502 1.00 76.56 175 GLY A C 1
ATOM 1359 O O . GLY A 1 175 ? -2.375 12.066 -7.621 1.00 76.56 175 GLY A O 1
ATOM 1360 N N . PRO A 1 176 ? -1.114 11.081 -9.209 1.00 80.56 176 PRO A N 1
ATOM 1361 C CA . PRO A 1 176 ? -1.696 9.748 -9.033 1.00 80.56 176 PRO A CA 1
ATOM 1362 C C . PRO A 1 176 ? -1.522 9.168 -7.618 1.00 80.56 176 PRO A C 1
ATOM 1364 O O . PRO A 1 176 ? -2.336 8.365 -7.177 1.00 80.56 176 PRO A O 1
ATOM 1367 N N . THR A 1 177 ? -0.497 9.593 -6.865 1.00 84.31 177 THR A N 1
ATOM 1368 C CA . THR A 1 177 ? -0.330 9.203 -5.452 1.00 84.31 177 THR A CA 1
ATOM 1369 C C . THR A 1 177 ? -1.522 9.628 -4.595 1.00 84.31 177 THR A C 1
ATOM 1371 O O . THR A 1 177 ? -1.963 8.853 -3.750 1.00 84.31 177 THR A O 1
ATOM 1374 N N . LEU A 1 178 ? -2.037 10.848 -4.788 1.00 86.69 178 LEU A N 1
ATOM 1375 C CA . LEU A 1 178 ? -3.183 11.344 -4.019 1.00 86.69 178 LEU A CA 1
ATOM 1376 C C . LEU A 1 178 ? -4.456 10.571 -4.361 1.00 86.69 178 LEU A C 1
ATOM 1378 O O . LEU A 1 178 ? -5.189 10.182 -3.460 1.00 86.69 178 LEU A O 1
ATOM 1382 N N . GLU A 1 179 ? -4.670 10.280 -5.641 1.00 87.50 179 GLU A N 1
ATOM 1383 C CA . GLU A 1 179 ? -5.821 9.502 -6.098 1.00 87.50 179 GLU A CA 1
ATOM 1384 C C . GLU A 1 179 ? -5.799 8.067 -5.548 1.00 87.50 179 GLU A C 1
ATOM 1386 O O . GLU A 1 179 ? -6.792 7.589 -5.002 1.00 87.50 179 GLU A O 1
ATOM 1391 N N . LEU A 1 180 ? -4.642 7.399 -5.597 1.00 89.81 180 LEU A N 1
ATOM 1392 C CA . LEU A 1 180 ? -4.450 6.075 -4.997 1.00 89.81 180 LEU A CA 1
ATOM 1393 C C . LEU A 1 180 ? -4.676 6.089 -3.480 1.00 89.81 180 LEU A C 1
ATOM 1395 O O . LEU A 1 180 ? -5.299 5.177 -2.929 1.00 89.81 180 LEU A O 1
ATOM 1399 N N . LEU A 1 181 ? -4.208 7.137 -2.802 1.00 91.00 181 LEU A N 1
ATOM 1400 C CA . LEU A 1 181 ? -4.441 7.313 -1.374 1.00 91.00 181 LEU A CA 1
ATOM 1401 C C . LEU A 1 181 ? -5.934 7.510 -1.067 1.00 91.00 181 LEU A C 1
ATOM 1403 O O . LEU A 1 181 ? -6.429 6.968 -0.079 1.00 91.00 181 LEU A O 1
ATOM 1407 N N . ASP A 1 182 ? -6.672 8.215 -1.922 1.00 92.81 182 ASP A N 1
ATOM 1408 C CA . ASP A 1 182 ? -8.117 8.397 -1.778 1.00 92.81 182 ASP A CA 1
ATOM 1409 C C . ASP A 1 182 ? -8.899 7.097 -2.014 1.00 92.81 182 ASP A C 1
ATOM 1411 O O . ASP A 1 182 ? -9.852 6.827 -1.280 1.00 92.81 182 ASP A O 1
ATOM 1415 N N . ILE A 1 183 ? -8.463 6.232 -2.941 1.00 92.31 183 ILE A N 1
ATOM 1416 C CA . ILE A 1 183 ? -9.015 4.870 -3.095 1.00 92.31 183 ILE A CA 1
ATOM 1417 C C . ILE A 1 183 ? -8.886 4.097 -1.779 1.00 92.31 183 ILE A C 1
ATOM 1419 O O . ILE A 1 183 ? -9.849 3.480 -1.314 1.00 92.31 183 ILE A O 1
ATOM 1423 N N . PHE A 1 184 ? -7.711 4.152 -1.150 1.00 93.44 184 PHE A N 1
ATOM 1424 C CA . PHE A 1 184 ? -7.471 3.495 0.130 1.00 93.44 184 PHE A CA 1
ATOM 1425 C C . PHE A 1 184 ? -8.327 4.079 1.257 1.00 93.44 184 PHE A C 1
ATOM 1427 O O . PHE A 1 184 ? -9.008 3.330 1.958 1.00 93.44 184 PHE A O 1
ATOM 1434 N N . ARG A 1 185 ? -8.363 5.407 1.403 1.00 94.19 185 ARG A N 1
ATOM 1435 C CA . ARG A 1 185 ? -9.202 6.084 2.405 1.00 94.19 185 ARG A CA 1
ATOM 1436 C C . ARG A 1 185 ? -10.673 5.731 2.231 1.00 94.19 185 ARG A C 1
ATOM 1438 O O . ARG A 1 185 ? -11.354 5.440 3.208 1.00 94.19 185 ARG A O 1
ATOM 1445 N N . ALA A 1 186 ? -11.161 5.700 0.994 1.00 93.44 186 ALA A N 1
ATOM 1446 C CA . ALA A 1 186 ? -12.530 5.307 0.702 1.00 93.44 186 ALA A CA 1
ATOM 1447 C C . ALA A 1 186 ? -12.792 3.833 1.041 1.00 93.44 186 ALA A C 1
ATOM 1449 O O . ALA A 1 186 ? -13.893 3.510 1.475 1.00 93.44 186 ALA A O 1
ATOM 1450 N N . ALA A 1 187 ? -11.823 2.935 0.848 1.00 92.31 187 ALA A N 1
ATOM 1451 C CA . ALA A 1 187 ? -11.956 1.534 1.246 1.00 92.31 187 ALA A CA 1
ATOM 1452 C C . ALA A 1 187 ? -12.024 1.383 2.776 1.00 92.31 187 ALA A C 1
ATOM 1454 O O . ALA A 1 187 ? -12.876 0.650 3.276 1.00 92.31 187 ALA A O 1
ATOM 1455 N N . VAL A 1 188 ? -11.186 2.123 3.512 1.00 92.81 188 VAL A N 1
ATOM 1456 C CA . VAL A 1 188 ? -11.181 2.162 4.985 1.00 92.81 188 VAL A CA 1
ATOM 1457 C C . VAL A 1 188 ? -12.462 2.795 5.533 1.00 92.81 188 VAL A C 1
ATOM 1459 O O . VAL A 1 188 ? -13.071 2.259 6.438 1.00 92.81 188 VAL A O 1
ATOM 1462 N N . ALA A 1 189 ? -12.954 3.898 4.974 1.00 90.88 189 ALA A N 1
ATOM 1463 C CA . ALA A 1 189 ? -14.185 4.524 5.471 1.00 90.88 189 ALA A CA 1
ATOM 1464 C C . ALA A 1 189 ? -15.428 3.620 5.317 1.00 90.88 189 ALA A C 1
ATOM 1466 O O . ALA A 1 189 ? -16.401 3.738 6.062 1.00 90.88 189 ALA A O 1
ATOM 1467 N N . ARG A 1 190 ? -15.421 2.698 4.346 1.00 89.81 190 ARG A N 1
ATOM 1468 C CA . ARG A 1 190 ? -16.542 1.775 4.115 1.00 89.81 190 ARG A CA 1
ATOM 1469 C C . ARG A 1 190 ? -16.644 0.668 5.155 1.00 89.81 190 ARG A C 1
ATOM 1471 O O . ARG A 1 190 ? -17.735 0.119 5.285 1.00 89.81 190 ARG A O 1
ATOM 1478 N N . THR A 1 191 ? -15.577 0.331 5.883 1.00 86.88 191 THR A N 1
ATOM 1479 C CA . THR A 1 191 ? -15.658 -0.699 6.936 1.00 86.88 191 THR A CA 1
ATOM 1480 C C . THR A 1 191 ? -16.526 -0.248 8.102 1.00 86.88 191 THR A C 1
ATOM 1482 O O . THR A 1 191 ? -17.247 -1.065 8.667 1.00 86.88 191 THR A O 1
ATOM 1485 N N . ASP A 1 192 ? -16.572 1.056 8.379 1.00 80.25 192 ASP A N 1
ATOM 1486 C CA . ASP A 1 192 ? -17.508 1.638 9.351 1.00 80.25 192 ASP A CA 1
ATOM 1487 C C . ASP A 1 192 ? -18.971 1.536 8.910 1.00 80.25 192 ASP A C 1
ATOM 1489 O O . ASP A 1 192 ? -19.890 1.558 9.725 1.00 80.25 192 ASP A O 1
ATOM 1493 N N . SER A 1 193 ? -19.193 1.444 7.599 1.00 67.81 193 SER A N 1
ATOM 1494 C CA . SER A 1 193 ? -20.509 1.516 6.965 1.00 67.81 193 SER A CA 1
ATOM 1495 C C . SER A 1 193 ? -21.131 0.134 6.737 1.00 67.81 193 SER A C 1
ATOM 1497 O O . SER A 1 193 ? -21.907 -0.006 5.794 1.00 67.81 193 SER A O 1
ATOM 1499 N N . ALA A 1 194 ? -20.745 -0.883 7.524 1.00 56.91 194 ALA A N 1
ATOM 1500 C CA . ALA A 1 194 ? -21.081 -2.297 7.317 1.00 56.91 194 ALA A CA 1
ATOM 1501 C C . ALA A 1 194 ? -22.472 -2.514 6.668 1.00 56.91 194 ALA A C 1
ATOM 1503 O O . ALA A 1 194 ? -23.467 -1.991 7.179 1.00 56.91 194 ALA A O 1
ATOM 1504 N N . PRO A 1 195 ? -22.590 -3.280 5.561 1.00 48.97 195 PRO A N 1
ATOM 1505 C CA . PRO A 1 195 ? -23.904 -3.691 5.077 1.00 48.97 195 PRO A CA 1
ATOM 1506 C C . PRO A 1 195 ? -24.591 -4.561 6.149 1.00 48.97 195 PRO A C 1
ATOM 1508 O O . PRO A 1 195 ? -23.893 -5.253 6.897 1.00 48.97 195 PRO A O 1
ATOM 1511 N N . PRO A 1 196 ? -25.937 -4.528 6.249 1.00 41.84 196 PRO A N 1
ATOM 1512 C CA . PRO A 1 196 ? -26.671 -5.196 7.317 1.00 41.84 196 PRO A CA 1
ATOM 1513 C C . PRO A 1 196 ? -26.317 -6.681 7.364 1.00 41.84 196 PRO A C 1
ATOM 1515 O O . PRO A 1 196 ? -26.349 -7.373 6.345 1.00 41.84 196 PRO A O 1
ATOM 1518 N N . THR A 1 197 ? -25.995 -7.158 8.562 1.00 41.78 197 THR A N 1
ATOM 1519 C CA . THR A 1 197 ? -25.940 -8.577 8.899 1.00 41.78 197 THR A CA 1
ATOM 1520 C C . THR A 1 197 ? -27.230 -9.231 8.403 1.00 41.78 197 THR A C 1
ATOM 1522 O O . THR A 1 197 ? -28.321 -8.816 8.798 1.00 41.78 197 THR A O 1
ATOM 1525 N N . ALA A 1 198 ? -27.123 -10.204 7.496 1.00 44.12 198 ALA A N 1
ATOM 1526 C CA . ALA A 1 198 ? -28.279 -10.995 7.093 1.00 44.12 198 ALA A CA 1
ATOM 1527 C C . ALA A 1 198 ? -28.844 -11.733 8.331 1.00 44.12 198 ALA A C 1
ATOM 1529 O O . ALA A 1 198 ? -28.040 -12.181 9.156 1.00 44.12 198 ALA A O 1
ATOM 1530 N N . PRO A 1 199 ? -30.181 -11.803 8.486 1.00 50.09 199 PRO A N 1
ATOM 1531 C CA . PRO A 1 199 ? -30.838 -12.485 9.602 1.00 50.09 199 PRO A CA 1
ATOM 1532 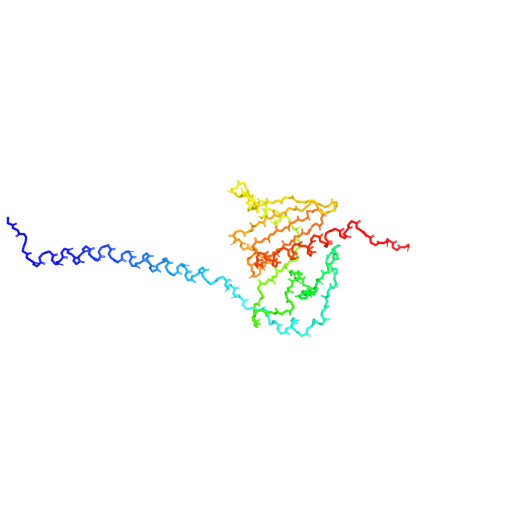C C . PRO A 1 199 ? -30.618 -14.002 9.593 1.00 50.09 199 PRO A C 1
ATOM 1534 O O . PRO A 1 199 ? -30.447 -14.576 8.492 1.00 50.09 199 PRO A O 1
#

Nearest PDB structures (foldseek):
  4ygt-assembly1_A  TM=3.782E-01  e=1.234E+00  Bacillus subtilis subsp. subtilis str. 168
  4z48-assembly2_B  TM=2.568E-01  e=2.998E+00  Desulfovibrio piger ATCC 29098
  3beg-assembly1_A  TM=2.877E-01  e=5.108E+00  Homo sapiens

Radius of gyration: 25.22 Å; Cα contacts (8 Å, |Δi|>4): 256; chains: 1; bounding box: 101×41×36 Å

Mean predicted aligned error: 14.44 Å